Protein AF-A0AAW0CVF5-F1 (afdb_monomer_lite)

Organism: NCBI:txid297713

Radius of gyration: 21.81 Å; chains: 1; bounding box: 72×55×56 Å

Foldseek 3Di:
DDDDDDDDDDPDDDDPVVVVCVPPDPDPPQDPVRVVLVVCLLVDQAQSLVLVLQWWADPFLQVSLQVCQVSNVHDDDPVVDDSPCNLLSNLVSQQRSLVDPPRFPRQLQFLLVFFADQFWQSHHHRWDHDPVTFTWGQGPVGIDTSCCSRPVPVDRDDQAQAFRAHADSSNWTKGKFKKFWADAPPDDDPPPPPPDDPDPPWIKMKTFRHKDFAQQADPPPRDGHDDDPPDRRPTFIKTKIWIWIDDDVLETGTQGIDIRDGVVLAPQTPIDIDMGTYIGGGDDTHWDWDRHSHGIYGDPDDPDDDPPPPDDDD

Secondary structure (DSSP, 8-state):
---------------SGGGGGTTS-------HHHHHHHHHHTT-TTHHHHHHHHT---SSHHHHHHTTTGGGT----GGG--TT-HHHHHHHHHHHHHTSTT---GGGGSSTTSPBPSS-TTSB-PPBP-TTS--EEEETTEEEEHHHHHHSSS-----TTPPPEEE-TTSEEEEEEEEEEPB----S---------TT----EEEEEEEEEEETTB-TTT--B----TT-----EEEEEEEEEEEEETTEEEEEEEEEEEEGGGGTTS--EEEEEEEESS--SSPPPEEEETTEEEE----SS--SS------

Sequence (314 aa):
METTWTYMITERYGTPEIINELEKHPIRILRSTEAKMLSKAGQLRGYRTLVAAYTRTSSRPVDMVLSIMDLLGVSLDVSAFDSGDRVKATVALIQALMKRPNANATWLYIAPETDASKELSTLPQMPETSESGRAYIYTRKGREPAFMAIMGTNNQWDSRGAPRGEMTDSGYFVFWGKAALVSENVIGKDTKASTTGVYDDRETWALVIGRFKNLNRNPETWKVQGWSKSEKPEGVFELTLMFVQRHKYELFHRVGMEREIDERKTRDWNWTYRRFMVGGPGRGGRQRFCISASGPIYSVDNFEEADDMATVIS

pLDDT: mean 74.42, std 21.97, range [20.66, 97.69]

Structure (mmCIF, N/CA/C/O backbone):
data_AF-A0AAW0CVF5-F1
#
_entry.id   AF-A0AAW0CVF5-F1
#
loop_
_atom_site.group_PDB
_atom_site.id
_atom_site.type_symbol
_atom_site.label_atom_id
_atom_site.label_alt_id
_atom_site.label_comp_id
_atom_site.label_asym_id
_atom_site.label_entity_id
_atom_site.label_seq_id
_atom_site.pdbx_PDB_ins_code
_atom_site.Cartn_x
_atom_site.Cartn_y
_atom_site.Cartn_z
_atom_site.occupancy
_atom_site.B_iso_or_equiv
_atom_site.auth_seq_id
_atom_site.auth_comp_id
_atom_site.auth_asym_id
_atom_site.auth_atom_id
_atom_site.pdbx_PDB_model_num
ATOM 1 N N . MET A 1 1 ? -39.355 15.404 12.802 1.00 31.97 1 MET A N 1
ATOM 2 C CA . MET A 1 1 ? -38.953 16.633 12.091 1.00 31.97 1 MET A CA 1
ATOM 3 C C . MET A 1 1 ? -38.093 16.196 10.926 1.00 31.97 1 MET A C 1
ATOM 5 O O . MET A 1 1 ? -36.994 15.710 11.151 1.00 31.97 1 MET A O 1
ATOM 9 N N . GLU A 1 2 ? -38.656 16.229 9.721 1.00 26.36 2 GLU A N 1
ATOM 10 C CA . GLU A 1 2 ? -37.933 15.946 8.480 1.00 26.36 2 GLU A CA 1
ATOM 11 C C . GLU A 1 2 ? -36.954 17.088 8.214 1.00 26.36 2 GLU A C 1
ATOM 13 O O . GLU A 1 2 ? -37.361 18.234 8.029 1.00 26.36 2 GLU A O 1
ATOM 18 N N . THR A 1 3 ? -35.658 16.786 8.234 1.00 26.56 3 THR A N 1
ATOM 19 C CA . THR A 1 3 ? -34.621 17.755 7.878 1.00 26.56 3 THR A CA 1
ATOM 20 C C . THR A 1 3 ? -34.270 17.552 6.412 1.00 26.56 3 THR A C 1
ATOM 22 O O . THR A 1 3 ? -33.470 16.686 6.057 1.00 26.56 3 THR A O 1
ATOM 25 N N . THR A 1 4 ? -34.909 18.333 5.548 1.00 20.66 4 THR A N 1
ATOM 26 C CA . THR A 1 4 ? -34.583 18.415 4.124 1.00 20.66 4 THR A CA 1
ATOM 27 C C . THR A 1 4 ? -33.216 19.081 3.968 1.00 20.66 4 THR A C 1
ATOM 29 O O . THR A 1 4 ? -33.034 20.243 4.330 1.00 20.66 4 THR A O 1
ATOM 32 N N . TRP A 1 5 ? -32.233 18.344 3.449 1.00 27.42 5 TRP A N 1
ATOM 33 C CA . TRP A 1 5 ? -30.896 18.866 3.168 1.00 27.42 5 TRP A CA 1
ATOM 34 C C . TRP A 1 5 ? -30.900 19.625 1.838 1.00 27.42 5 TRP A C 1
ATOM 36 O O . TRP A 1 5 ? -30.883 19.023 0.766 1.00 27.42 5 TRP A O 1
ATOM 46 N N . THR A 1 6 ? -30.918 20.955 1.896 1.00 22.52 6 THR A N 1
ATOM 47 C CA . THR A 1 6 ? -30.767 21.807 0.709 1.00 22.52 6 THR A CA 1
ATOM 48 C C . THR A 1 6 ? -29.280 22.010 0.412 1.00 22.52 6 THR A C 1
ATOM 50 O O . THR A 1 6 ? -28.578 22.699 1.151 1.00 22.52 6 THR A O 1
ATOM 53 N N . TYR A 1 7 ? -28.783 21.423 -0.678 1.00 29.83 7 TYR A N 1
ATOM 54 C CA . TYR A 1 7 ? -27.432 21.676 -1.184 1.00 29.83 7 TYR A CA 1
ATOM 55 C C . TYR A 1 7 ? -27.429 22.961 -2.022 1.00 29.83 7 TYR A C 1
ATOM 57 O O . TYR A 1 7 ? -28.034 22.997 -3.091 1.00 29.83 7 TYR A O 1
ATOM 65 N N . MET A 1 8 ? -26.735 24.012 -1.577 1.00 25.33 8 MET A N 1
ATOM 66 C CA . MET A 1 8 ? -26.445 25.165 -2.436 1.00 25.33 8 MET A CA 1
ATOM 67 C C . MET A 1 8 ? -25.115 24.952 -3.161 1.00 25.33 8 MET A C 1
ATOM 69 O O . MET A 1 8 ? -24.046 25.026 -2.560 1.00 25.33 8 MET A O 1
ATOM 73 N N . ILE A 1 9 ? -25.189 24.696 -4.467 1.00 31.30 9 ILE A N 1
ATOM 74 C CA . ILE A 1 9 ? -24.039 24.751 -5.373 1.00 31.30 9 ILE A CA 1
ATOM 75 C C . ILE A 1 9 ? -23.896 26.212 -5.801 1.00 31.30 9 ILE A C 1
ATOM 77 O O . ILE A 1 9 ? -24.693 26.713 -6.591 1.00 31.30 9 ILE A O 1
ATOM 81 N N . THR A 1 10 ? -22.904 26.925 -5.272 1.00 32.38 10 THR A N 1
ATOM 82 C CA . THR A 1 10 ? -22.595 28.277 -5.745 1.00 32.38 10 THR A CA 1
ATOM 83 C C . THR A 1 10 ? -21.728 28.184 -7.000 1.00 32.38 10 THR A C 1
ATOM 85 O O . THR A 1 10 ? -20.531 27.916 -6.959 1.00 32.38 10 THR A O 1
ATOM 88 N N . GLU A 1 11 ? -22.356 28.388 -8.157 1.00 32.06 11 GLU A N 1
ATOM 89 C CA . GLU A 1 11 ? -21.711 28.353 -9.477 1.00 32.06 11 GLU A CA 1
ATOM 90 C C . GLU A 1 11 ? -21.000 29.659 -9.874 1.00 32.06 11 GLU A C 1
ATOM 92 O O . GLU A 1 11 ? -20.587 29.817 -11.021 1.00 32.06 11 GLU A O 1
ATOM 97 N N . ARG A 1 12 ? -20.818 30.620 -8.962 1.00 28.30 12 ARG A N 1
ATOM 98 C CA . ARG A 1 12 ? -20.233 31.921 -9.314 1.00 28.30 12 ARG A CA 1
ATOM 99 C C . ARG A 1 12 ? -18.919 32.181 -8.596 1.00 28.30 12 ARG A C 1
ATOM 101 O O . ARG A 1 12 ? -18.848 32.250 -7.375 1.00 28.30 12 ARG A O 1
ATOM 108 N N . TYR A 1 13 ? -17.881 32.320 -9.415 1.00 34.97 13 TYR A N 1
ATOM 109 C CA . TYR A 1 13 ? -16.592 32.889 -9.061 1.00 34.97 13 TYR A CA 1
ATOM 110 C C . TYR A 1 13 ? -16.765 34.254 -8.378 1.00 34.97 13 TYR A C 1
ATOM 112 O O . TYR A 1 13 ? -17.461 35.117 -8.906 1.00 34.97 13 TYR A O 1
ATOM 120 N N . GLY A 1 14 ? -16.047 34.447 -7.269 1.00 37.62 14 GLY A N 1
ATOM 121 C CA . GLY A 1 14 ? -15.662 35.762 -6.756 1.00 37.62 14 GLY A CA 1
ATOM 122 C C . GLY A 1 14 ? -16.550 36.349 -5.662 1.00 37.62 14 GLY A C 1
ATOM 123 O O . GLY A 1 14 ? -17.440 37.127 -5.964 1.00 37.62 14 GLY A O 1
ATOM 124 N N . THR A 1 15 ? -16.200 36.091 -4.401 1.00 34.62 15 THR A N 1
ATOM 125 C CA . THR A 1 15 ? -16.232 37.106 -3.330 1.00 34.62 15 THR A CA 1
ATOM 126 C C . THR A 1 15 ? -15.179 36.748 -2.264 1.00 34.62 15 THR A C 1
ATOM 128 O O . THR A 1 15 ? -15.202 35.632 -1.741 1.00 34.62 15 THR A O 1
ATOM 131 N N . PRO A 1 16 ? -14.218 37.639 -1.939 1.00 36.06 16 PRO A N 1
ATOM 132 C CA . PRO A 1 16 ? -13.190 37.389 -0.918 1.00 36.06 16 PRO A CA 1
ATOM 133 C C . PRO A 1 16 ? -13.716 37.453 0.525 1.00 36.06 16 PRO A C 1
ATOM 135 O O . PRO A 1 16 ? -13.024 37.030 1.446 1.00 36.06 16 PRO A O 1
ATOM 138 N N . GLU A 1 17 ? -14.927 37.970 0.744 1.00 39.22 17 GLU A N 1
ATOM 139 C CA . GLU A 1 17 ? -15.421 38.313 2.085 1.00 39.22 17 GLU A CA 1
ATOM 140 C C . GLU A 1 17 ? -15.847 37.098 2.926 1.00 39.22 17 GLU A C 1
ATOM 142 O O . GLU A 1 17 ? -15.667 37.108 4.140 1.00 39.22 17 GLU A O 1
ATOM 147 N N . ILE A 1 18 ? -16.291 35.995 2.310 1.00 41.75 18 ILE A N 1
ATOM 148 C CA . ILE A 1 18 ? -16.715 34.780 3.043 1.00 41.75 18 ILE A CA 1
ATOM 149 C C . ILE A 1 18 ? -15.513 34.014 3.631 1.00 41.75 18 ILE A C 1
ATOM 151 O O . ILE A 1 18 ? -15.653 33.248 4.585 1.00 41.75 18 ILE A O 1
ATOM 155 N N . ILE A 1 19 ? -14.303 34.237 3.106 1.00 40.94 19 ILE A N 1
ATOM 156 C CA . ILE A 1 19 ? -13.082 33.552 3.561 1.00 40.94 19 ILE A CA 1
ATOM 157 C C . ILE A 1 19 ? -12.736 33.936 5.011 1.00 40.94 19 ILE A C 1
ATOM 159 O O . ILE A 1 19 ? -12.206 33.103 5.745 1.00 40.94 19 ILE A O 1
ATOM 163 N N . ASN A 1 20 ? -13.090 35.147 5.447 1.00 42.06 20 ASN A N 1
ATOM 164 C CA . ASN A 1 20 ? -12.778 35.644 6.790 1.00 42.06 20 ASN A CA 1
ATOM 165 C C . ASN A 1 20 ? -13.857 35.330 7.844 1.00 42.06 20 ASN A C 1
ATOM 167 O O . ASN A 1 20 ? -13.646 35.613 9.019 1.00 42.06 20 ASN A O 1
ATOM 171 N N . GLU A 1 21 ? -14.985 34.717 7.464 1.00 42.00 21 GLU A N 1
ATOM 172 C CA . GLU A 1 21 ? -16.089 34.389 8.388 1.00 42.00 21 GLU A CA 1
ATOM 173 C C . GLU A 1 21 ? -16.270 32.879 8.636 1.00 42.00 21 GLU A C 1
ATOM 175 O O . GLU A 1 21 ? -17.236 32.455 9.272 1.00 42.00 21 GLU A O 1
ATOM 180 N N . LEU A 1 22 ? -15.308 32.057 8.196 1.00 42.81 22 LEU A N 1
ATOM 181 C CA . LEU A 1 22 ? -15.298 30.591 8.343 1.00 42.81 22 LEU A CA 1
ATOM 182 C C . LEU A 1 22 ? -15.462 30.089 9.792 1.00 42.81 22 LEU A C 1
ATOM 184 O O . LEU A 1 22 ? -15.866 28.946 9.989 1.00 42.81 22 LEU A O 1
ATOM 188 N N . GLU A 1 23 ? -15.173 30.917 10.797 1.00 43.78 23 GLU A N 1
ATOM 189 C CA . GLU A 1 23 ? -15.324 30.565 12.215 1.00 43.78 23 GLU A CA 1
ATOM 190 C C . GLU A 1 23 ? -16.763 30.724 12.745 1.00 43.78 23 GLU A C 1
ATOM 192 O O . GLU A 1 23 ? -17.090 30.164 13.789 1.00 43.78 23 GLU A O 1
ATOM 197 N N . LYS A 1 24 ? -17.646 31.455 12.046 1.00 42.62 24 LYS A N 1
ATOM 198 C CA . LYS A 1 24 ? -18.973 31.842 12.571 1.00 42.62 24 LYS A CA 1
ATOM 199 C C . LYS A 1 24 ? -20.139 30.941 12.160 1.00 42.62 24 LYS A C 1
ATOM 201 O O . LYS A 1 24 ? -21.228 31.086 12.718 1.00 42.62 24 LYS A O 1
ATOM 206 N N . HIS A 1 25 ? -19.953 30.005 11.228 1.00 38.38 25 HIS A N 1
ATOM 207 C CA . HIS A 1 25 ? -21.051 29.171 10.730 1.00 38.38 25 HIS A CA 1
ATOM 208 C C . HIS A 1 25 ? -20.686 27.677 10.674 1.00 38.38 25 HIS A C 1
ATOM 210 O O . HIS A 1 25 ? -19.743 27.312 9.976 1.00 38.38 25 HIS A O 1
ATOM 216 N N . PRO A 1 26 ? -21.467 26.772 11.307 1.00 36.00 26 PRO A N 1
ATOM 217 C CA . PRO A 1 26 ? -21.249 25.321 11.262 1.00 36.00 26 PRO A CA 1
ATOM 218 C C . PRO A 1 26 ? -21.747 24.699 9.942 1.00 36.00 26 PRO A C 1
ATOM 220 O O . PRO A 1 26 ? -22.211 23.561 9.906 1.00 36.00 26 PRO A O 1
ATOM 223 N N . ILE A 1 27 ? -21.688 25.451 8.841 1.00 40.19 27 ILE A N 1
ATOM 224 C CA . ILE A 1 27 ? -22.071 24.984 7.511 1.00 40.19 27 ILE A CA 1
ATOM 225 C C . ILE A 1 27 ? -20.782 24.616 6.783 1.00 40.19 27 ILE A C 1
ATOM 227 O O . ILE A 1 27 ? -19.953 25.471 6.477 1.00 40.19 27 ILE A O 1
ATOM 231 N N . ARG A 1 28 ? -20.605 23.325 6.491 1.00 46.88 28 ARG A N 1
ATOM 232 C CA . ARG A 1 28 ? -19.475 22.831 5.698 1.00 46.88 28 ARG A CA 1
ATOM 233 C C . ARG A 1 28 ? -19.703 23.225 4.235 1.00 46.88 28 ARG A C 1
ATOM 235 O O . ARG A 1 28 ? -20.300 22.471 3.473 1.00 46.88 28 ARG A O 1
ATOM 242 N N . ILE A 1 29 ? -19.275 24.427 3.851 1.00 44.72 29 ILE A N 1
ATOM 243 C CA . ILE A 1 29 ? -19.292 24.862 2.451 1.00 44.72 29 ILE A CA 1
ATOM 244 C C . ILE A 1 29 ? -18.220 24.055 1.718 1.00 44.72 29 ILE A C 1
ATOM 246 O O . ILE A 1 29 ? -17.026 24.323 1.852 1.00 44.72 29 ILE A O 1
ATOM 250 N N . LEU A 1 30 ? -18.654 23.037 0.972 1.00 42.88 30 LEU A N 1
ATOM 251 C CA . LEU A 1 30 ? -17.772 22.290 0.086 1.00 42.88 30 LEU A CA 1
ATOM 252 C C . LEU A 1 30 ? -17.330 23.220 -1.046 1.00 42.88 30 LEU A C 1
ATOM 254 O O . LEU A 1 30 ? -18.159 23.749 -1.788 1.00 42.88 30 LEU A O 1
ATOM 258 N N . ARG A 1 31 ? -16.022 23.411 -1.207 1.00 48.97 31 ARG A N 1
ATOM 259 C CA . ARG A 1 31 ? -15.453 24.134 -2.352 1.00 48.97 31 ARG A CA 1
ATOM 260 C C . ARG A 1 31 ? -15.883 23.446 -3.649 1.00 48.97 31 ARG A C 1
ATOM 262 O O . ARG A 1 31 ? -16.109 22.238 -3.673 1.00 48.97 31 ARG A O 1
ATOM 269 N N . SER A 1 32 ? -15.916 24.167 -4.767 1.00 45.03 32 SER A N 1
ATOM 270 C CA . SER A 1 32 ? -16.265 23.587 -6.078 1.00 45.03 32 SER A CA 1
ATOM 271 C C . SER A 1 32 ? -15.395 22.372 -6.452 1.00 45.03 32 SER A C 1
ATOM 273 O O . SER A 1 32 ? -15.864 21.437 -7.100 1.00 45.03 32 SER A O 1
ATOM 275 N N . THR A 1 33 ? -14.147 22.332 -5.982 1.00 44.09 33 THR A N 1
ATOM 276 C CA . THR A 1 33 ? -13.234 21.184 -6.082 1.00 44.09 33 THR A CA 1
ATOM 277 C C . THR A 1 33 ? -13.677 19.989 -5.232 1.00 44.09 33 THR A C 1
ATOM 279 O O . THR A 1 33 ? -13.613 18.855 -5.699 1.00 44.09 33 THR A O 1
ATOM 282 N N . GLU A 1 34 ? -14.167 20.229 -4.015 1.00 46.44 34 GLU A N 1
ATOM 283 C CA . GLU A 1 34 ? -14.669 19.211 -3.080 1.00 46.44 34 GLU A CA 1
ATOM 284 C C . GLU A 1 34 ? -16.037 18.668 -3.532 1.00 46.44 34 GLU A C 1
ATOM 286 O O . GLU A 1 34 ? -16.282 17.465 -3.478 1.00 46.44 34 GLU A O 1
ATOM 291 N N . ALA A 1 35 ? -16.898 19.523 -4.092 1.00 46.94 35 ALA A N 1
ATOM 292 C CA . ALA A 1 35 ? -18.161 19.126 -4.715 1.00 46.94 35 ALA A CA 1
ATOM 293 C C . ALA A 1 35 ? -17.940 18.302 -5.999 1.00 46.94 35 ALA A C 1
ATOM 295 O O . ALA A 1 35 ? -18.568 17.258 -6.184 1.00 46.94 35 ALA A O 1
ATOM 296 N N . LYS A 1 36 ? -16.985 18.700 -6.856 1.00 46.56 36 LYS A N 1
ATOM 297 C CA . LYS A 1 36 ? -16.537 17.883 -8.002 1.00 46.56 36 LYS A CA 1
ATOM 298 C C . LYS A 1 36 ? -15.897 16.565 -7.557 1.00 46.56 36 LYS A C 1
ATOM 300 O O . LYS A 1 36 ? -15.983 15.577 -8.285 1.00 46.56 36 LYS A O 1
ATOM 305 N N . MET A 1 37 ? -15.256 16.523 -6.387 1.00 48.53 37 MET A N 1
ATOM 306 C CA . MET A 1 37 ? -14.782 15.272 -5.793 1.00 48.53 37 MET A CA 1
ATOM 307 C C . MET A 1 37 ? -15.934 14.387 -5.343 1.00 48.53 37 MET A C 1
ATOM 309 O O . MET A 1 37 ? -15.871 13.202 -5.628 1.00 48.53 37 MET A O 1
ATOM 313 N N . LEU A 1 38 ? -16.974 14.922 -4.696 1.00 47.91 38 LEU A N 1
ATOM 314 C CA . LEU A 1 38 ? -18.134 14.133 -4.266 1.00 47.91 38 LEU A CA 1
ATOM 315 C C . LEU A 1 38 ? -18.945 13.597 -5.455 1.00 47.91 38 LEU A C 1
ATOM 317 O O . LEU A 1 38 ? -19.350 12.436 -5.445 1.00 47.91 38 LEU A O 1
ATOM 321 N N . SER A 1 39 ? -19.122 14.397 -6.513 1.00 43.00 39 SER A N 1
ATOM 322 C CA . SER A 1 39 ? -19.808 13.940 -7.731 1.00 43.00 39 SER A CA 1
ATOM 323 C C . SER A 1 39 ? -19.007 12.864 -8.467 1.00 43.00 39 SER A C 1
ATOM 325 O O . SER A 1 39 ? -19.575 11.892 -8.964 1.00 43.00 39 SER A O 1
ATOM 327 N N . LYS A 1 40 ? -17.671 12.967 -8.454 1.00 43.41 40 LYS A N 1
ATOM 328 C CA . LYS A 1 40 ? -16.799 11.874 -8.888 1.00 43.41 40 LYS A CA 1
ATOM 329 C C . LYS A 1 40 ? -16.789 10.724 -7.876 1.00 43.41 40 LYS A C 1
ATOM 331 O O . LYS A 1 40 ? -16.693 9.591 -8.309 1.00 43.41 40 LYS A O 1
ATOM 336 N N . ALA A 1 41 ? -16.944 10.940 -6.569 1.00 44.19 41 ALA A N 1
ATOM 337 C CA . ALA A 1 41 ? -16.869 9.904 -5.530 1.00 44.19 41 ALA A CA 1
ATOM 338 C C . ALA A 1 41 ? -17.875 8.764 -5.757 1.00 44.19 41 ALA A C 1
ATOM 340 O O . ALA A 1 41 ? -17.517 7.601 -5.587 1.00 44.19 41 ALA A O 1
ATOM 341 N N . GLY A 1 42 ? -19.078 9.079 -6.256 1.00 42.38 42 GLY A N 1
ATOM 342 C CA . GLY A 1 42 ? -20.057 8.073 -6.697 1.00 42.38 42 GLY A CA 1
ATOM 343 C C . GLY A 1 42 ? -19.580 7.197 -7.870 1.00 42.38 42 GLY A C 1
ATOM 344 O O . GLY A 1 42 ? -19.999 6.050 -8.001 1.00 42.38 42 GLY A O 1
ATOM 345 N N . GLN A 1 43 ? -18.652 7.704 -8.687 1.00 42.03 43 GLN A N 1
ATOM 346 C CA . GLN A 1 43 ? -17.959 6.990 -9.770 1.00 42.03 43 GLN A CA 1
ATOM 347 C C . GLN A 1 43 ? -16.597 6.401 -9.335 1.00 42.03 43 GLN A C 1
ATOM 349 O O . GLN A 1 43 ? -16.042 5.556 -10.033 1.00 42.03 43 GLN A O 1
ATOM 354 N N . LEU A 1 44 ? -16.043 6.817 -8.190 1.00 50.19 44 LEU A N 1
ATOM 355 C CA . LEU A 1 44 ? -14.666 6.552 -7.749 1.00 50.19 44 LEU A CA 1
ATOM 356 C C . LEU A 1 44 ? -14.551 5.436 -6.701 1.00 50.19 44 LEU A C 1
ATOM 358 O O . LEU A 1 44 ? -13.783 5.551 -5.744 1.00 50.19 44 LEU A O 1
ATOM 362 N N . ARG A 1 45 ? -15.267 4.325 -6.890 1.00 55.66 45 ARG A N 1
ATOM 363 C CA . ARG A 1 45 ? -15.072 3.126 -6.055 1.00 55.66 45 ARG A CA 1
ATOM 364 C C . ARG A 1 45 ? -13.571 2.773 -5.981 1.00 55.66 45 ARG A C 1
ATOM 366 O O . ARG A 1 45 ? -12.911 2.700 -7.015 1.00 55.66 45 ARG A O 1
ATOM 373 N N . GLY A 1 46 ? -13.035 2.544 -4.777 1.00 67.75 46 GLY A N 1
ATOM 374 C CA . GLY A 1 46 ? -11.637 2.128 -4.566 1.00 67.75 46 GLY A CA 1
ATOM 375 C C . GLY A 1 46 ? -10.735 3.202 -3.940 1.00 67.75 46 GLY A C 1
ATOM 376 O O . GLY A 1 46 ? -11.121 3.856 -2.972 1.00 67.75 46 GLY A O 1
ATOM 377 N N . TYR A 1 47 ? -9.511 3.364 -4.463 1.00 73.25 47 TYR A N 1
ATOM 378 C CA . TYR A 1 47 ? -8.429 4.150 -3.835 1.00 73.25 47 TYR A CA 1
ATOM 379 C C . TYR A 1 47 ? -8.799 5.616 -3.532 1.00 73.25 47 TYR A C 1
ATOM 381 O O . TYR A 1 47 ? -8.452 6.124 -2.468 1.00 73.25 47 TYR A O 1
ATOM 389 N N . ARG A 1 48 ? -9.539 6.298 -4.420 1.00 74.00 48 ARG A N 1
ATOM 390 C CA . ARG A 1 48 ? -9.873 7.723 -4.230 1.00 74.00 48 ARG A CA 1
ATOM 391 C C . ARG A 1 48 ? -10.887 7.956 -3.109 1.00 74.00 48 ARG A C 1
ATOM 393 O O . ARG A 1 48 ? -10.780 8.965 -2.420 1.00 74.00 48 ARG A O 1
ATOM 400 N N . THR A 1 49 ? -11.820 7.029 -2.882 1.00 75.19 49 THR A N 1
ATOM 401 C CA . THR A 1 49 ? -12.730 7.087 -1.723 1.00 75.19 49 THR A CA 1
ATOM 402 C C . THR A 1 49 ? -11.955 6.981 -0.415 1.00 75.19 49 THR A C 1
ATOM 404 O O . THR A 1 49 ? -12.244 7.714 0.529 1.00 75.19 49 THR A O 1
ATOM 407 N N . LEU A 1 50 ? -10.935 6.118 -0.372 1.00 77.44 50 LEU A N 1
ATOM 408 C CA . LEU A 1 50 ? -10.071 5.980 0.798 1.00 77.44 50 LEU A CA 1
ATOM 409 C C . LEU A 1 50 ? -9.212 7.232 1.013 1.00 77.44 50 LEU A C 1
ATOM 411 O O . LEU A 1 50 ? -9.165 7.735 2.129 1.00 77.44 50 LEU A O 1
ATOM 415 N N . VAL A 1 51 ? -8.621 7.803 -0.044 1.00 76.31 51 VAL A N 1
ATOM 416 C CA . VAL A 1 51 ? -7.921 9.102 0.040 1.00 76.31 51 VAL A CA 1
ATOM 417 C C . VAL A 1 51 ? -8.843 10.177 0.614 1.00 76.31 51 VAL A C 1
ATOM 419 O O . VAL A 1 51 ? -8.484 10.838 1.582 1.00 76.31 51 VAL A O 1
ATOM 422 N N . ALA A 1 52 ? -10.063 10.303 0.087 1.00 73.50 52 ALA A N 1
ATOM 423 C CA . ALA A 1 52 ? -11.031 11.276 0.585 1.00 73.50 52 ALA A CA 1
ATOM 424 C C . ALA A 1 52 ? -11.427 11.029 2.051 1.00 73.50 52 ALA A C 1
ATOM 426 O O . ALA A 1 52 ? -11.810 11.962 2.752 1.00 73.50 52 ALA A O 1
ATOM 427 N N . ALA A 1 53 ? -11.390 9.784 2.533 1.00 76.81 53 ALA A N 1
ATOM 428 C CA . ALA A 1 53 ? -11.595 9.470 3.946 1.00 76.81 53 ALA A CA 1
ATOM 429 C C . ALA A 1 53 ? -10.445 9.993 4.812 1.00 76.81 53 ALA A C 1
ATOM 431 O O . ALA A 1 53 ? -10.688 10.676 5.801 1.00 76.81 53 ALA A O 1
ATOM 432 N N . TYR A 1 54 ? -9.205 9.747 4.385 1.00 76.50 54 TYR A N 1
ATOM 433 C CA . TYR A 1 54 ? -7.999 10.189 5.085 1.00 76.50 54 TYR A CA 1
ATOM 434 C C . TYR A 1 54 ? -7.853 11.715 5.166 1.00 76.50 54 TYR A C 1
ATOM 436 O O . TYR A 1 54 ? -7.198 12.229 6.068 1.00 76.50 54 TYR A O 1
ATOM 444 N N . THR A 1 55 ? -8.450 12.463 4.239 1.00 75.38 55 THR A N 1
ATOM 445 C CA . THR A 1 55 ? -8.385 13.931 4.240 1.00 75.38 55 THR A CA 1
ATOM 446 C C . THR A 1 55 ? -9.523 14.595 5.018 1.00 75.38 55 THR A C 1
ATOM 448 O O . THR A 1 55 ? -9.596 15.824 5.052 1.00 75.38 55 THR A O 1
ATOM 451 N N . ARG A 1 56 ? -10.441 13.823 5.617 1.00 73.94 56 ARG A N 1
ATOM 452 C CA . ARG A 1 56 ? -11.605 14.343 6.348 1.00 73.94 56 ARG A CA 1
ATOM 453 C C . ARG A 1 56 ? -11.396 14.316 7.857 1.00 73.94 56 ARG A C 1
ATOM 455 O O . ARG A 1 56 ? -10.690 13.476 8.398 1.00 73.94 56 ARG A O 1
ATOM 462 N N . THR A 1 57 ? -12.079 15.230 8.539 1.00 71.44 57 THR A N 1
ATOM 463 C CA . THR A 1 57 ? -12.232 15.198 9.995 1.00 71.44 57 THR A CA 1
ATOM 464 C C . THR A 1 57 ? -13.498 14.496 10.430 1.00 71.44 57 THR A C 1
ATOM 466 O O . THR A 1 57 ? -14.508 14.498 9.720 1.00 71.44 57 THR A O 1
ATOM 469 N N . SER A 1 58 ? -13.427 13.978 11.648 1.00 75.94 58 SER A N 1
ATOM 470 C CA . SER A 1 58 ? -14.543 13.468 12.425 1.00 75.94 58 SER A CA 1
ATOM 471 C C . SER A 1 58 ? -14.349 13.876 13.889 1.00 75.94 58 SER A C 1
ATOM 473 O O . SER A 1 58 ? -13.217 14.118 14.295 1.00 75.94 58 SER A O 1
ATOM 475 N N . SER A 1 59 ? -15.417 13.960 14.680 1.00 77.69 59 SER A N 1
ATOM 476 C CA . SER A 1 59 ? -15.300 14.099 16.140 1.00 77.69 59 SER A CA 1
ATOM 477 C C . SER A 1 59 ? -14.803 12.800 16.777 1.00 77.69 59 SER A C 1
ATOM 479 O O . SER A 1 59 ? -13.969 12.822 17.677 1.00 77.69 59 SER A O 1
ATOM 481 N N . ARG A 1 60 ? -15.261 11.651 16.262 1.00 81.50 60 ARG A N 1
ATOM 482 C CA . ARG A 1 60 ? -14.818 10.321 16.694 1.00 81.50 60 ARG A CA 1
ATOM 483 C C . ARG A 1 60 ? -13.936 9.683 15.619 1.00 81.50 60 ARG A C 1
ATOM 485 O O . ARG A 1 60 ? -14.375 9.588 14.468 1.00 81.50 60 ARG A O 1
ATOM 492 N N . PRO A 1 61 ? -12.725 9.204 15.956 1.00 83.94 61 PRO A N 1
ATOM 493 C CA . PRO A 1 61 ? -11.842 8.520 15.012 1.00 83.94 61 PRO A CA 1
ATOM 494 C C . PRO A 1 61 ? -12.510 7.376 14.240 1.00 83.94 61 PRO A C 1
ATOM 496 O O . PRO A 1 61 ? -12.237 7.203 13.052 1.00 83.94 61 PRO A O 1
ATOM 499 N N . VAL A 1 62 ? -13.391 6.615 14.896 1.00 88.31 62 VAL A N 1
ATOM 500 C CA . VAL A 1 62 ? -14.102 5.485 14.281 1.00 88.31 62 VAL A CA 1
ATOM 501 C C . VAL A 1 62 ? -15.052 5.923 13.157 1.00 88.31 62 VAL A C 1
ATOM 503 O O . VAL A 1 62 ? -15.087 5.298 12.097 1.00 88.31 62 VAL A O 1
ATOM 506 N N . ASP A 1 63 ? -15.736 7.059 13.313 1.00 86.62 63 ASP A N 1
ATOM 507 C CA . ASP A 1 63 ? -16.731 7.551 12.349 1.00 86.62 63 ASP A CA 1
ATOM 508 C C . ASP A 1 63 ? -16.092 7.951 11.005 1.00 86.62 63 ASP A C 1
ATOM 510 O O . ASP A 1 63 ? -16.741 7.914 9.957 1.00 86.62 63 ASP A O 1
ATOM 514 N N . MET A 1 64 ? -14.789 8.257 10.990 1.00 82.69 64 MET A N 1
ATOM 515 C CA . MET A 1 64 ? -14.033 8.463 9.748 1.00 82.69 64 MET A CA 1
ATOM 516 C C . MET A 1 64 ? -14.043 7.207 8.861 1.00 82.69 64 MET A C 1
ATOM 518 O O . MET A 1 64 ? -14.105 7.312 7.637 1.00 82.69 64 MET A O 1
ATOM 522 N N . VAL A 1 65 ? -14.005 6.024 9.478 1.00 87.56 65 VAL A N 1
ATOM 523 C CA . VAL A 1 65 ? -14.034 4.728 8.790 1.00 87.56 65 VAL A CA 1
ATOM 524 C C . VAL A 1 65 ? -15.473 4.314 8.490 1.00 87.56 65 VAL A C 1
ATOM 526 O O . VAL A 1 65 ? -15.784 3.882 7.381 1.00 87.56 65 VAL A O 1
ATOM 529 N N . LEU A 1 66 ? -16.373 4.484 9.458 1.00 88.12 66 LEU A N 1
ATOM 530 C CA . LEU A 1 66 ? -17.769 4.075 9.315 1.00 88.12 66 LEU A CA 1
ATOM 531 C C . LEU A 1 66 ? -18.516 4.903 8.252 1.00 88.12 66 LEU A C 1
ATOM 533 O O . LEU A 1 66 ? -19.325 4.371 7.497 1.00 88.12 66 LEU A O 1
ATOM 537 N N . SER A 1 67 ? -18.183 6.186 8.100 1.00 84.25 67 SER A N 1
ATOM 538 C CA . SER A 1 67 ? -18.827 7.079 7.122 1.00 84.25 67 SER A CA 1
ATOM 539 C C . SER A 1 67 ? -18.509 6.778 5.650 1.00 84.25 67 SER A C 1
ATOM 541 O O . SER A 1 67 ? -19.063 7.432 4.763 1.00 84.25 67 SER A O 1
ATOM 543 N N . ILE A 1 68 ? -17.612 5.828 5.353 1.00 84.12 68 ILE A N 1
ATOM 544 C CA . ILE A 1 68 ? -17.236 5.476 3.971 1.00 84.12 68 ILE A CA 1
ATOM 545 C C . ILE A 1 68 ? -17.645 4.072 3.546 1.00 84.12 68 ILE A C 1
ATOM 547 O O . ILE A 1 68 ? -17.431 3.715 2.386 1.00 84.12 68 ILE A O 1
ATOM 551 N N . MET A 1 69 ? -18.216 3.278 4.450 1.00 85.25 69 MET A N 1
ATOM 552 C CA . MET A 1 69 ? -18.545 1.878 4.180 1.00 85.25 69 MET A CA 1
ATOM 553 C C . MET A 1 69 ? -19.522 1.764 3.004 1.00 85.25 69 MET A C 1
ATOM 555 O O . MET A 1 69 ? -19.227 1.063 2.035 1.00 85.25 69 MET A O 1
ATOM 559 N N . ASP A 1 70 ? -20.593 2.563 3.009 1.00 79.38 70 ASP A N 1
ATOM 560 C CA . ASP A 1 70 ? -21.596 2.578 1.938 1.00 79.38 70 ASP A CA 1
ATOM 561 C C . ASP A 1 70 ? -21.008 3.024 0.592 1.00 79.38 70 ASP A C 1
ATOM 563 O O . ASP A 1 70 ? -21.302 2.440 -0.452 1.00 79.38 70 ASP A O 1
ATOM 567 N N . LEU A 1 71 ? -20.095 4.003 0.605 1.00 80.12 71 LEU A N 1
ATOM 568 C CA . LEU A 1 71 ? -19.378 4.451 -0.599 1.00 80.12 71 LEU A CA 1
ATOM 569 C C . LEU A 1 71 ? -18.477 3.349 -1.175 1.00 80.12 71 LEU A C 1
ATOM 571 O O . LEU A 1 71 ? -18.228 3.298 -2.383 1.00 80.12 71 LEU A O 1
ATOM 575 N N . LEU A 1 72 ? -17.984 2.459 -0.315 1.00 79.94 72 LEU A N 1
ATOM 576 C CA . LEU A 1 72 ? -17.219 1.274 -0.690 1.00 79.94 72 LEU A CA 1
ATOM 577 C C . LEU A 1 72 ? -18.111 0.048 -0.943 1.00 79.94 72 LEU A C 1
ATOM 579 O O . LEU A 1 72 ? -17.593 -0.989 -1.365 1.00 79.94 72 LEU A O 1
ATOM 583 N N . GLY A 1 73 ? -19.432 0.161 -0.774 1.00 81.38 73 GLY A N 1
ATOM 584 C CA . GLY A 1 73 ? -20.390 -0.933 -0.933 1.00 81.38 73 GLY A CA 1
ATOM 585 C C . GLY A 1 73 ? -20.199 -2.046 0.098 1.00 81.38 73 GLY A C 1
ATOM 586 O O . GLY A 1 73 ? -20.274 -3.222 -0.253 1.00 81.38 73 GLY A O 1
ATOM 587 N N . VAL A 1 74 ? -19.868 -1.670 1.331 1.00 87.38 74 VAL A N 1
ATOM 588 C CA . VAL A 1 74 ? -19.637 -2.547 2.481 1.00 87.38 74 VAL A CA 1
ATOM 589 C C . VAL A 1 74 ? -20.557 -2.107 3.618 1.00 87.38 74 VAL A C 1
ATOM 591 O O . VAL A 1 74 ? -20.839 -0.924 3.753 1.00 87.38 74 VAL A O 1
ATOM 594 N N . SER A 1 75 ? -20.986 -3.048 4.456 1.00 89.94 75 SER A N 1
ATOM 595 C CA . SER A 1 75 ? -21.707 -2.765 5.697 1.00 89.94 75 SER A CA 1
ATOM 596 C C . SER A 1 75 ? -20.998 -3.465 6.856 1.00 89.94 75 SER A C 1
ATOM 598 O O . SER A 1 75 ? -20.646 -4.642 6.736 1.00 89.94 75 SER A O 1
ATOM 600 N N . LEU A 1 76 ? -20.743 -2.732 7.942 1.00 92.81 76 LEU A N 1
ATOM 601 C CA . LEU A 1 76 ? -20.212 -3.264 9.198 1.00 92.81 76 LEU A CA 1
ATOM 602 C C . LEU A 1 76 ? -21.246 -3.066 10.308 1.00 92.81 76 LEU A C 1
ATOM 604 O O . LEU A 1 76 ? -22.028 -2.116 10.272 1.00 92.81 76 LEU A O 1
ATOM 608 N N . ASP A 1 77 ? -21.203 -3.929 11.320 1.00 92.75 77 ASP A N 1
ATOM 609 C CA . ASP A 1 77 ? -21.965 -3.730 12.549 1.00 92.75 77 ASP A CA 1
ATOM 610 C C . ASP A 1 77 ? -21.327 -2.614 13.385 1.00 92.75 77 ASP A C 1
ATOM 612 O O . ASP A 1 77 ? -20.319 -2.814 14.060 1.00 92.75 77 ASP A O 1
ATOM 616 N N . VAL A 1 78 ? -21.915 -1.420 13.320 1.00 91.00 78 VAL A N 1
ATOM 617 C CA . VAL A 1 78 ? -21.440 -0.229 14.037 1.00 91.00 78 VAL A CA 1
ATOM 618 C C . VAL A 1 78 ? -21.427 -0.441 15.555 1.00 91.00 78 VAL A C 1
ATOM 620 O O . VAL A 1 78 ? -20.578 0.134 16.232 1.00 91.00 78 VAL A O 1
ATOM 623 N N . SER A 1 79 ? -22.312 -1.290 16.093 1.00 92.50 79 SER A N 1
ATOM 624 C CA . SER A 1 79 ? -22.391 -1.547 17.538 1.00 92.50 79 SER A CA 1
ATOM 625 C C . SER A 1 79 ? -21.179 -2.310 18.087 1.00 92.50 79 SER A C 1
ATOM 627 O O . SER A 1 79 ? -20.953 -2.321 19.295 1.00 92.50 79 SER A O 1
ATOM 629 N N . ALA A 1 80 ? -20.356 -2.892 17.208 1.00 93.88 80 ALA A N 1
ATOM 630 C CA . ALA A 1 80 ? -19.154 -3.635 17.570 1.00 93.88 80 ALA A CA 1
ATOM 631 C C . ALA A 1 80 ? -17.910 -2.753 17.822 1.00 93.88 80 ALA A C 1
ATOM 633 O O . ALA A 1 80 ? -16.829 -3.300 18.089 1.00 93.88 80 ALA A O 1
ATOM 634 N N . PHE A 1 81 ? -18.021 -1.423 17.703 1.00 94.88 81 PHE A N 1
ATOM 635 C CA . PHE A 1 81 ? -16.886 -0.498 17.780 1.00 94.88 81 PHE A CA 1
ATOM 636 C C . PHE A 1 81 ? -17.109 0.642 18.776 1.00 94.88 81 PHE A C 1
ATOM 638 O O . PHE A 1 81 ? -18.131 1.328 18.740 1.00 94.88 81 PHE A O 1
ATOM 645 N N . ASP A 1 82 ? -16.089 0.909 19.590 1.00 94.25 82 ASP A N 1
ATOM 646 C CA . ASP A 1 82 ? -16.036 2.094 20.444 1.00 94.25 82 ASP A CA 1
ATOM 647 C C . ASP A 1 82 ? -15.578 3.343 19.670 1.00 94.25 82 ASP A C 1
ATOM 649 O O . ASP A 1 82 ? -15.024 3.277 18.571 1.00 94.25 82 ASP A O 1
ATOM 653 N N . SER A 1 83 ? -15.748 4.529 20.262 1.00 88.12 83 SER A N 1
ATOM 654 C CA . SER A 1 83 ? -15.386 5.809 19.625 1.00 88.12 83 SER A CA 1
ATOM 655 C C . SER A 1 83 ? -13.907 5.900 19.205 1.00 88.12 83 SER A C 1
ATOM 657 O O . SER A 1 83 ? -13.582 6.583 18.227 1.00 88.12 83 SER A O 1
ATOM 659 N N . GLY A 1 84 ? -13.021 5.197 19.922 1.00 88.38 84 GLY A N 1
ATOM 660 C CA . GLY A 1 84 ? -11.580 5.119 19.667 1.00 88.38 84 GLY A CA 1
ATOM 661 C C . GLY A 1 84 ? -11.138 3.982 18.736 1.00 88.38 84 GLY A C 1
ATOM 662 O O . GLY A 1 84 ? -9.975 3.959 18.334 1.00 88.38 84 GLY A O 1
ATOM 663 N N . ASP A 1 85 ? -12.036 3.078 18.330 1.00 92.12 85 ASP A N 1
ATOM 664 C CA . ASP A 1 85 ? -11.717 1.817 17.635 1.00 92.12 85 ASP A CA 1
ATOM 665 C C . ASP A 1 85 ? -11.376 1.981 16.142 1.00 92.12 85 ASP A C 1
ATOM 667 O O . ASP A 1 85 ? -11.641 1.113 15.310 1.00 92.12 85 ASP A O 1
ATOM 671 N N . ARG A 1 86 ? -10.732 3.086 15.758 1.00 90.31 86 ARG A N 1
ATOM 672 C CA . ARG A 1 86 ? -10.395 3.383 14.357 1.00 90.31 86 ARG A CA 1
ATOM 673 C C . ARG A 1 86 ? -9.615 2.257 13.680 1.00 90.31 86 ARG A C 1
ATOM 675 O O . ARG A 1 86 ? -9.905 1.919 12.534 1.00 90.31 86 ARG A O 1
ATOM 682 N N . VAL A 1 87 ? -8.618 1.688 14.358 1.00 91.75 87 VAL A N 1
ATOM 683 C CA . VAL A 1 87 ? -7.785 0.611 13.794 1.00 91.75 87 VAL A CA 1
ATOM 684 C C . VAL A 1 87 ? -8.626 -0.645 13.572 1.00 91.75 87 VAL A C 1
ATOM 686 O O . VAL A 1 87 ? -8.639 -1.179 12.465 1.00 91.75 87 VAL A O 1
ATOM 689 N N . LYS A 1 88 ? -9.393 -1.059 14.585 1.00 94.44 88 LYS A N 1
ATOM 690 C CA . LYS A 1 88 ? -10.290 -2.221 14.530 1.00 94.44 88 LYS A CA 1
ATOM 691 C C . LYS A 1 88 ? -11.346 -2.064 13.429 1.00 94.44 88 LYS A C 1
ATOM 693 O O . LYS A 1 88 ? -11.524 -2.970 12.619 1.00 94.44 88 LYS A O 1
ATOM 698 N N . ALA A 1 89 ? -11.975 -0.891 13.332 1.00 94.06 89 ALA A N 1
ATOM 699 C CA . ALA A 1 89 ? -12.925 -0.570 12.269 1.00 94.06 89 ALA A CA 1
ATOM 700 C C . ALA A 1 89 ? -12.268 -0.584 10.882 1.00 94.06 89 ALA A C 1
ATOM 702 O O . ALA A 1 89 ? -12.863 -1.072 9.924 1.00 94.06 89 ALA A O 1
ATOM 703 N N . THR A 1 90 ? -11.027 -0.098 10.759 1.00 93.19 90 THR A N 1
ATOM 704 C CA . THR A 1 90 ? -10.282 -0.129 9.489 1.00 93.19 90 THR A CA 1
ATOM 705 C C . THR A 1 90 ? -9.994 -1.563 9.049 1.00 93.19 90 THR A C 1
ATOM 707 O O . THR A 1 90 ? -10.197 -1.894 7.881 1.00 93.19 90 THR A O 1
ATOM 710 N N . VAL A 1 91 ? -9.561 -2.429 9.972 1.00 95.38 91 VAL A N 1
ATOM 711 C CA . VAL A 1 91 ? -9.338 -3.856 9.695 1.00 95.38 91 VAL A CA 1
ATOM 712 C C . VAL A 1 91 ? -10.638 -4.513 9.230 1.00 95.38 91 VAL A C 1
ATOM 714 O O . VAL A 1 91 ? -10.651 -5.118 8.159 1.00 95.38 91 VAL A O 1
ATOM 717 N N . ALA A 1 92 ? -11.741 -4.312 9.957 1.00 96.50 92 ALA A N 1
ATOM 718 C CA . ALA A 1 92 ? -13.048 -4.862 9.599 1.00 96.50 92 ALA A CA 1
ATOM 719 C C . ALA A 1 92 ? -13.544 -4.367 8.226 1.00 96.50 92 ALA A C 1
ATOM 721 O O . ALA A 1 92 ? -14.039 -5.155 7.416 1.00 96.50 92 ALA A O 1
ATOM 722 N N . LEU A 1 93 ? -13.350 -3.079 7.920 1.00 93.62 93 LEU A N 1
ATOM 723 C CA . LEU A 1 93 ? -13.679 -2.499 6.618 1.00 93.62 93 LEU A CA 1
ATOM 724 C C . LEU A 1 93 ? -12.886 -3.164 5.491 1.00 93.62 93 LEU A C 1
ATOM 726 O O . LEU A 1 93 ? -13.468 -3.553 4.478 1.00 93.62 93 LEU A O 1
ATOM 730 N N . ILE A 1 94 ? -11.568 -3.312 5.656 1.00 94.19 94 ILE A N 1
ATOM 731 C CA . ILE A 1 94 ? -10.709 -3.945 4.649 1.00 94.19 94 ILE A CA 1
ATOM 732 C C . ILE A 1 94 ? -11.078 -5.422 4.481 1.00 94.19 94 ILE A C 1
ATOM 734 O O . ILE A 1 94 ? -11.187 -5.893 3.350 1.00 94.19 94 ILE A O 1
ATOM 738 N N . GLN A 1 95 ? -11.330 -6.149 5.571 1.00 96.00 95 GLN A N 1
ATOM 739 C CA . GLN A 1 95 ? -11.795 -7.536 5.522 1.00 96.00 95 GLN A CA 1
ATOM 740 C C . GLN A 1 95 ? -13.078 -7.668 4.702 1.00 96.00 95 GLN A C 1
ATOM 742 O O . GLN A 1 95 ? -13.157 -8.491 3.788 1.00 96.00 95 GLN A O 1
ATOM 747 N N . ALA A 1 96 ? -14.079 -6.838 4.990 1.00 94.56 96 ALA A N 1
ATOM 748 C CA . ALA A 1 96 ? -15.343 -6.864 4.273 1.00 94.56 96 ALA A CA 1
ATOM 749 C C . ALA A 1 96 ? -15.193 -6.428 2.804 1.00 94.56 96 ALA A C 1
ATOM 751 O O . ALA A 1 96 ? -15.810 -7.029 1.921 1.00 94.56 96 ALA A O 1
ATOM 752 N N . LEU A 1 97 ? -14.314 -5.464 2.511 1.00 91.44 97 LEU A N 1
ATOM 753 C CA . LEU A 1 97 ? -13.965 -5.084 1.142 1.00 91.44 97 LEU A CA 1
ATOM 754 C C . LEU A 1 97 ? -13.342 -6.264 0.377 1.00 91.44 97 LEU A C 1
ATOM 756 O O . LEU A 1 97 ? -13.756 -6.543 -0.750 1.00 91.44 97 LEU A O 1
ATOM 760 N N . MET A 1 98 ? -12.395 -6.982 0.988 1.00 93.19 98 MET A N 1
ATOM 761 C CA . MET A 1 98 ? -11.657 -8.079 0.350 1.00 93.19 98 MET A CA 1
ATOM 762 C C . MET A 1 98 ? -12.488 -9.340 0.093 1.00 93.19 98 MET A C 1
ATOM 764 O O . MET A 1 98 ? -12.166 -10.099 -0.824 1.00 93.19 98 MET A O 1
ATOM 768 N N . LYS A 1 99 ? -13.610 -9.530 0.801 1.00 92.69 99 LYS A N 1
ATOM 769 C CA . LYS A 1 99 ? -14.572 -10.614 0.517 1.00 92.69 99 LYS A CA 1
ATOM 770 C C . LYS A 1 99 ? -15.202 -10.511 -0.878 1.00 92.69 99 LYS A C 1
ATOM 772 O O . LYS A 1 99 ? -15.712 -11.498 -1.401 1.00 92.69 99 LYS A O 1
ATOM 777 N N . ARG A 1 100 ? -15.165 -9.339 -1.519 1.00 88.94 100 ARG A N 1
ATOM 778 C CA . ARG A 1 100 ? -15.747 -9.145 -2.855 1.00 88.94 100 ARG A CA 1
ATOM 779 C C . ARG A 1 100 ? -14.891 -9.836 -3.931 1.00 88.94 100 ARG A C 1
ATOM 781 O O . ARG A 1 100 ? -13.665 -9.721 -3.874 1.00 88.94 100 ARG A O 1
ATOM 788 N N . PRO A 1 101 ? -15.481 -10.472 -4.963 1.00 83.88 101 PRO A N 1
ATOM 789 C CA . PRO A 1 101 ? -14.732 -11.236 -5.974 1.00 83.88 101 PRO A CA 1
ATOM 790 C C . PRO A 1 101 ? -13.661 -10.446 -6.739 1.00 83.88 101 PRO A C 1
ATOM 792 O O . PRO A 1 101 ? -12.618 -10.991 -7.074 1.00 83.88 101 PRO A O 1
ATOM 795 N N . ASN A 1 102 ? -13.896 -9.149 -6.957 1.00 83.81 102 ASN A N 1
ATOM 796 C CA . ASN A 1 102 ? -13.022 -8.280 -7.755 1.00 83.81 102 ASN A CA 1
ATOM 797 C C . ASN A 1 102 ? -12.290 -7.224 -6.909 1.00 83.81 102 ASN A C 1
ATOM 799 O O . ASN A 1 102 ? -11.828 -6.216 -7.439 1.00 83.81 102 ASN A O 1
ATOM 803 N N . ALA A 1 103 ? -12.246 -7.398 -5.584 1.00 87.75 103 ALA A N 1
ATOM 804 C CA . ALA A 1 103 ? -11.498 -6.499 -4.714 1.00 87.75 103 ALA A CA 1
ATOM 805 C C . ALA A 1 103 ? -9.989 -6.724 -4.847 1.00 87.75 103 ALA A C 1
ATOM 807 O O . ALA A 1 103 ? -9.524 -7.866 -4.853 1.00 87.75 103 ALA A O 1
ATOM 808 N N . ASN A 1 104 ? -9.262 -5.609 -4.897 1.00 91.31 104 ASN A N 1
ATOM 809 C CA . ASN A 1 104 ? -7.807 -5.526 -4.907 1.00 91.31 104 ASN A CA 1
ATOM 810 C C . ASN A 1 104 ? -7.358 -4.554 -3.813 1.00 91.31 104 ASN A C 1
ATOM 812 O O . ASN A 1 104 ? -8.108 -3.645 -3.440 1.00 91.31 104 ASN A O 1
ATOM 816 N N . ALA A 1 105 ? -6.127 -4.708 -3.337 1.00 93.62 105 ALA A N 1
ATOM 817 C CA . ALA A 1 105 ? -5.574 -3.949 -2.226 1.00 93.62 105 ALA A CA 1
ATOM 818 C C . ALA A 1 105 ? -5.150 -2.523 -2.606 1.00 93.62 105 ALA A C 1
ATOM 820 O O . ALA A 1 105 ? -3.999 -2.119 -2.464 1.00 93.62 105 ALA A O 1
ATOM 821 N N . THR A 1 106 ? -6.092 -1.720 -3.099 1.00 90.81 106 THR A N 1
ATOM 822 C CA . THR A 1 106 ? -5.809 -0.359 -3.572 1.00 90.81 106 THR A CA 1
ATOM 823 C C . THR A 1 106 ? -5.433 0.604 -2.445 1.00 90.81 106 THR A C 1
ATOM 825 O O . THR A 1 106 ? -4.900 1.674 -2.722 1.00 90.81 106 THR A O 1
ATOM 828 N N . TRP A 1 107 ? -5.682 0.253 -1.176 1.00 90.75 107 TRP A N 1
ATOM 829 C CA . TRP A 1 107 ? -5.262 1.075 -0.031 1.00 90.75 107 TRP A CA 1
ATOM 830 C C . TRP A 1 107 ? -3.740 1.154 0.120 1.00 90.75 107 TRP A C 1
ATOM 832 O O . TRP A 1 107 ? -3.241 2.133 0.665 1.00 90.75 107 TRP A O 1
ATOM 842 N N . LEU A 1 108 ? -3.000 0.178 -0.422 1.00 92.75 108 LEU A N 1
ATOM 843 C CA . LEU A 1 108 ? -1.533 0.165 -0.416 1.00 92.75 108 LEU A CA 1
ATOM 844 C C . LEU A 1 108 ? -0.924 1.370 -1.151 1.00 92.75 108 LEU A C 1
ATOM 846 O O . LEU A 1 108 ? 0.245 1.685 -0.963 1.00 92.75 108 LEU A O 1
ATOM 850 N N . TYR A 1 109 ? -1.722 2.041 -1.982 1.00 89.88 109 TYR A N 1
ATOM 851 C CA . TYR A 1 109 ? -1.318 3.144 -2.850 1.00 89.88 109 TYR A CA 1
ATOM 852 C C . TYR A 1 109 ? -1.696 4.518 -2.282 1.00 89.88 109 TYR A C 1
ATOM 854 O O . TYR A 1 109 ? -1.560 5.530 -2.967 1.00 89.88 109 TYR A O 1
ATOM 862 N N . ILE A 1 110 ? -2.195 4.576 -1.043 1.00 85.06 110 ILE A N 1
ATOM 863 C CA . ILE A 1 110 ? -2.495 5.839 -0.365 1.00 85.06 110 ILE A CA 1
ATOM 864 C C . ILE A 1 110 ? -1.194 6.374 0.226 1.00 85.06 110 ILE A C 1
ATOM 866 O O . ILE A 1 110 ? -0.618 5.750 1.114 1.00 85.06 110 ILE A O 1
ATOM 870 N N . ALA A 1 111 ? -0.743 7.519 -0.289 1.00 79.38 111 ALA A N 1
ATOM 871 C CA . ALA A 1 111 ? 0.484 8.204 0.119 1.00 79.38 111 ALA A CA 1
ATOM 872 C C . ALA A 1 111 ? 1.682 7.262 0.411 1.00 79.38 111 ALA A C 1
ATOM 874 O O . ALA A 1 111 ? 2.226 7.272 1.515 1.00 79.38 111 ALA A O 1
ATOM 875 N N . PRO A 1 112 ? 2.135 6.428 -0.548 1.00 83.50 112 PRO A N 1
ATOM 876 C CA . PRO A 1 112 ? 3.232 5.479 -0.309 1.00 83.50 112 PRO A CA 1
ATOM 877 C C . PRO A 1 112 ? 4.567 6.138 0.055 1.00 83.50 112 PRO A C 1
ATOM 879 O O . PRO A 1 112 ? 5.461 5.488 0.594 1.00 83.50 112 PRO A O 1
ATOM 882 N N . GLU A 1 113 ? 4.692 7.428 -0.252 1.00 80.88 113 GLU A N 1
ATOM 883 C CA . GLU A 1 113 ? 5.849 8.273 0.032 1.00 80.88 113 GLU A CA 1
ATOM 884 C C . GLU A 1 113 ? 5.920 8.710 1.503 1.00 80.88 113 GLU A C 1
ATOM 886 O O . GLU A 1 113 ? 7.004 9.052 1.976 1.00 80.88 113 GLU A O 1
ATOM 891 N N . THR A 1 114 ? 4.808 8.655 2.246 1.00 80.56 114 THR A N 1
ATOM 892 C CA . THR A 1 114 ? 4.789 8.980 3.677 1.00 80.56 114 THR A CA 1
ATOM 893 C C . THR A 1 114 ? 5.181 7.777 4.527 1.00 80.56 114 THR A C 1
ATOM 895 O O . THR A 1 114 ? 5.019 6.619 4.123 1.00 80.56 114 THR A O 1
ATOM 898 N N . ASP A 1 115 ? 5.617 8.045 5.757 1.00 84.94 115 ASP A N 1
ATOM 899 C CA . ASP A 1 115 ? 5.890 7.003 6.743 1.00 84.94 115 ASP A CA 1
ATOM 900 C C . ASP A 1 115 ? 4.672 6.079 6.939 1.00 84.94 115 ASP A C 1
ATOM 902 O O . ASP A 1 115 ? 3.510 6.494 6.881 1.00 84.94 115 ASP A O 1
ATOM 906 N N . ALA A 1 116 ? 4.947 4.791 7.145 1.00 88.94 116 ALA A N 1
ATOM 907 C CA . ALA A 1 116 ? 3.922 3.795 7.439 1.00 88.94 116 ALA A CA 1
ATOM 908 C C . ALA A 1 116 ? 3.282 4.061 8.804 1.00 88.94 116 ALA A C 1
ATOM 910 O O . ALA A 1 116 ? 3.987 4.463 9.728 1.00 88.94 116 ALA A O 1
ATOM 911 N N . SER A 1 117 ? 1.976 3.814 8.944 1.00 89.31 117 SER A N 1
ATOM 912 C CA . SER A 1 117 ? 1.276 3.915 10.230 1.00 89.31 117 SER A CA 1
ATOM 913 C C . SER A 1 117 ? 1.925 3.002 11.271 1.00 89.31 117 SER A C 1
ATOM 915 O O . SER A 1 117 ? 2.322 1.869 10.982 1.00 89.31 117 SER A O 1
ATOM 917 N N . LYS A 1 118 ? 2.018 3.508 12.506 1.00 88.38 118 LYS A N 1
ATOM 918 C CA . LYS A 1 118 ? 2.550 2.755 13.652 1.00 88.38 118 LYS A CA 1
ATOM 919 C C . LYS A 1 118 ? 1.613 1.629 14.085 1.00 88.38 118 LYS A C 1
ATOM 921 O O . LYS A 1 118 ? 2.025 0.774 14.854 1.00 88.38 118 LYS A O 1
ATOM 926 N N . GLU A 1 119 ? 0.375 1.630 13.606 1.00 90.19 119 GLU A N 1
ATOM 927 C CA . GLU A 1 119 ? -0.666 0.658 13.918 1.00 90.19 119 GLU A CA 1
ATOM 928 C C . GLU A 1 119 ? -0.868 -0.353 12.780 1.00 90.19 119 GLU A C 1
ATOM 930 O O . GLU A 1 119 ? -1.002 -1.545 13.046 1.00 90.19 119 GLU A O 1
ATOM 935 N N . LEU A 1 120 ? -0.868 0.110 11.522 1.00 91.56 120 LEU A N 1
ATOM 936 C CA . LEU A 1 120 ? -1.075 -0.703 10.319 1.00 91.56 120 LEU A CA 1
ATOM 937 C C . LEU A 1 120 ? -0.082 -0.298 9.221 1.00 91.56 120 LEU A C 1
ATOM 939 O O . LEU A 1 120 ? -0.330 0.627 8.450 1.00 91.56 120 LEU A O 1
ATOM 943 N N . SER A 1 121 ? 1.033 -1.019 9.100 1.00 93.19 121 SER A N 1
ATOM 944 C CA . SER A 1 121 ? 2.146 -0.631 8.221 1.00 93.19 121 SER A CA 1
ATOM 945 C C . SER A 1 121 ? 1.798 -0.584 6.724 1.00 93.19 121 SER A C 1
ATOM 947 O O . SER A 1 121 ? 2.471 0.092 5.948 1.00 93.19 121 SER A O 1
ATOM 949 N N . THR A 1 122 ? 0.721 -1.251 6.301 1.00 93.75 122 THR A N 1
ATOM 950 C CA . THR A 1 122 ? 0.197 -1.192 4.925 1.00 93.75 122 THR A CA 1
ATOM 951 C C . THR A 1 122 ? -0.549 0.103 4.599 1.00 93.75 122 THR A C 1
ATOM 953 O O . THR A 1 122 ? -1.015 0.272 3.475 1.00 93.75 122 THR A O 1
ATOM 956 N N . LEU A 1 123 ? -0.716 0.987 5.581 1.00 90.56 123 LEU A N 1
ATOM 957 C CA . LEU A 1 123 ? -1.369 2.281 5.454 1.00 90.56 123 LEU A CA 1
ATOM 958 C C . LEU A 1 123 ? -0.373 3.402 5.780 1.00 90.56 123 LEU A C 1
ATOM 960 O O . LEU A 1 123 ? 0.590 3.182 6.523 1.00 90.56 123 LEU A O 1
ATOM 964 N N . PRO A 1 124 ? -0.584 4.614 5.247 1.00 86.44 124 PRO A N 1
ATOM 965 C CA . PRO A 1 124 ? 0.144 5.782 5.722 1.00 86.44 124 PRO A CA 1
ATOM 966 C C . PRO A 1 124 ? -0.261 6.106 7.164 1.00 86.44 124 PRO A C 1
ATOM 968 O O . PRO A 1 124 ? -1.266 5.593 7.670 1.00 86.44 124 PRO A O 1
ATOM 971 N N . GLN A 1 125 ? 0.515 6.972 7.819 1.00 84.88 125 GLN A N 1
ATOM 972 C CA . GLN A 1 125 ? 0.161 7.527 9.127 1.00 84.88 125 GLN A CA 1
ATOM 973 C C . GLN A 1 125 ? -1.308 7.966 9.163 1.00 84.88 125 GLN A C 1
ATOM 975 O O . GLN A 1 125 ? -1.797 8.672 8.278 1.00 84.88 125 GLN A O 1
ATOM 980 N N . MET A 1 126 ? -2.024 7.495 10.182 1.00 82.81 126 MET A N 1
ATOM 981 C CA . MET A 1 126 ? -3.440 7.792 10.336 1.00 82.81 126 MET A CA 1
ATOM 982 C C . MET A 1 126 ? -3.611 9.259 10.742 1.00 82.81 126 MET A C 1
ATOM 984 O O . MET A 1 126 ? -2.915 9.714 11.651 1.00 82.81 126 MET A O 1
ATOM 988 N N . PRO A 1 127 ? -4.541 10.001 10.122 1.00 79.75 127 PRO A N 1
ATOM 989 C CA . PRO A 1 127 ? -4.729 11.407 10.431 1.00 79.75 127 PRO A CA 1
ATOM 990 C C . PRO A 1 127 ? -5.244 11.589 11.858 1.00 79.75 127 PRO A C 1
ATOM 992 O O . PRO A 1 127 ? -6.111 10.850 12.318 1.00 79.75 127 PRO A O 1
ATOM 995 N N . GLU A 1 128 ? -4.763 12.598 12.567 1.00 78.94 128 GLU A N 1
ATOM 996 C CA . GLU A 1 128 ? -5.414 13.069 13.778 1.00 78.94 128 GLU A CA 1
ATOM 997 C C . GLU A 1 128 ? -6.746 13.717 13.431 1.00 78.94 128 GLU A C 1
ATOM 999 O O . GLU A 1 128 ? -6.845 14.597 12.568 1.00 78.94 128 GLU A O 1
ATOM 1004 N N . THR A 1 129 ? -7.779 13.283 14.139 1.00 67.94 129 THR A N 1
ATOM 1005 C CA . THR A 1 129 ? -9.090 13.902 14.083 1.00 67.94 129 THR A CA 1
ATOM 1006 C C . THR A 1 129 ? -9.149 15.045 15.086 1.00 67.94 129 THR A C 1
ATOM 1008 O O . THR A 1 129 ? -8.781 14.878 16.245 1.00 67.94 129 THR A O 1
ATOM 1011 N N . SER A 1 130 ? -9.622 16.208 14.647 1.00 64.50 130 SER A N 1
ATOM 1012 C CA . SER A 1 130 ? -9.872 17.357 15.511 1.00 64.50 130 SER A CA 1
ATOM 1013 C C . SER A 1 130 ? -11.253 17.927 15.217 1.00 64.50 130 SER A C 1
ATOM 1015 O O . SER A 1 130 ? -11.650 18.032 14.052 1.00 64.50 130 SER A O 1
ATOM 1017 N N . GLU A 1 131 ? -11.955 18.352 16.269 1.00 63.47 131 GLU A N 1
ATOM 1018 C CA . GLU A 1 131 ? -13.224 19.084 16.163 1.00 63.47 131 GLU A CA 1
ATOM 1019 C C . GLU A 1 131 ? -13.064 20.415 15.411 1.00 63.47 131 GLU A C 1
ATOM 1021 O O . GLU A 1 131 ? -14.010 20.885 14.789 1.00 63.47 131 GLU A O 1
ATOM 1026 N N . SER A 1 132 ? -11.839 20.960 15.351 1.00 61.16 132 SER A N 1
ATOM 1027 C CA . SER A 1 132 ? -11.484 22.191 14.619 1.00 61.16 132 SER A CA 1
ATOM 1028 C C . SER A 1 132 ? -11.620 22.102 13.087 1.00 61.16 132 SER A C 1
ATOM 1030 O O . SER A 1 132 ? -11.312 23.052 12.369 1.00 61.16 132 SER A O 1
ATOM 1032 N N . GLY A 1 133 ? -12.076 20.965 12.550 1.00 64.25 133 GLY A N 1
ATOM 1033 C CA . GLY A 1 133 ? -12.496 20.842 11.153 1.00 64.25 133 GLY A CA 1
ATOM 1034 C C . GLY A 1 133 ? -11.389 20.513 10.146 1.00 64.25 133 GLY A C 1
ATOM 1035 O O . GLY A 1 133 ? -11.703 20.285 8.976 1.00 64.25 133 GLY A O 1
ATOM 1036 N N . ARG A 1 134 ? -10.116 20.410 10.568 1.00 71.69 134 ARG A N 1
ATOM 1037 C CA . ARG A 1 134 ? -8.987 19.986 9.711 1.00 71.69 134 ARG A CA 1
ATOM 1038 C C . ARG A 1 134 ? -8.306 18.705 10.204 1.00 71.69 134 ARG A C 1
ATOM 1040 O O . ARG A 1 134 ? -8.075 18.538 11.398 1.00 71.69 134 ARG A O 1
ATOM 1047 N N . ALA A 1 135 ? -8.007 17.803 9.267 1.00 78.94 135 ALA A N 1
ATOM 1048 C CA . ALA A 1 135 ? -7.289 16.556 9.521 1.00 78.94 135 ALA A CA 1
ATOM 1049 C C . ALA A 1 135 ? -5.789 16.786 9.330 1.00 78.94 135 ALA A C 1
ATOM 1051 O O . ALA A 1 135 ? -5.386 17.428 8.355 1.00 78.94 135 ALA A O 1
ATOM 1052 N N . TYR A 1 136 ? -4.972 16.257 10.237 1.00 82.25 136 TYR A N 1
ATOM 1053 C CA . TYR A 1 136 ? -3.520 16.441 10.222 1.00 82.25 136 TYR A CA 1
ATOM 1054 C C . TYR A 1 136 ? -2.803 15.102 10.256 1.00 82.25 136 TYR A C 1
ATOM 1056 O O . TYR A 1 136 ? -3.276 14.175 10.898 1.00 82.25 136 TYR A O 1
ATOM 1064 N N . ILE A 1 137 ? -1.655 15.003 9.600 1.00 80.31 137 ILE A N 1
ATOM 1065 C CA . ILE A 1 137 ? -0.766 13.844 9.676 1.00 80.31 137 ILE A CA 1
ATOM 1066 C C . ILE A 1 137 ? 0.575 14.321 10.232 1.00 80.31 137 ILE A C 1
ATOM 1068 O O . ILE A 1 137 ? 1.036 15.416 9.910 1.00 80.31 137 ILE A O 1
ATOM 1072 N N . TYR A 1 138 ? 1.195 13.506 11.085 1.00 79.06 138 TYR A N 1
ATOM 1073 C CA . TYR A 1 138 ? 2.589 13.715 11.464 1.00 79.06 138 TYR A CA 1
ATOM 1074 C C . TYR A 1 138 ? 3.489 13.072 10.427 1.00 79.06 138 TYR A C 1
ATOM 1076 O O . TYR A 1 138 ? 3.478 11.852 10.249 1.00 79.06 138 TYR A O 1
ATOM 1084 N N . THR A 1 139 ? 4.284 13.902 9.771 1.00 75.56 139 THR A N 1
ATOM 1085 C CA . THR A 1 139 ? 5.385 13.464 8.926 1.00 75.56 139 THR A CA 1
ATOM 1086 C C . THR A 1 139 ? 6.707 13.796 9.599 1.00 75.56 139 THR A C 1
ATOM 1088 O O . THR A 1 139 ? 6.765 14.435 10.652 1.00 75.56 139 THR A O 1
ATOM 1091 N N . ARG A 1 140 ? 7.809 13.382 8.975 1.00 68.88 140 ARG A N 1
ATOM 1092 C CA . ARG A 1 140 ? 9.157 13.770 9.410 1.00 68.88 140 ARG A CA 1
ATOM 1093 C C . ARG A 1 140 ? 9.374 15.286 9.400 1.00 68.88 140 ARG A C 1
ATOM 1095 O O . ARG A 1 140 ? 10.195 15.770 10.166 1.00 68.88 140 ARG A O 1
ATOM 1102 N N . LYS A 1 141 ? 8.634 16.025 8.562 1.00 73.00 141 LYS A N 1
ATOM 1103 C CA . LYS A 1 141 ? 8.679 17.495 8.485 1.00 73.00 141 LYS A CA 1
ATOM 1104 C C . LYS A 1 141 ? 7.846 18.171 9.584 1.00 73.00 141 LYS A C 1
ATOM 1106 O O . LYS A 1 141 ? 7.855 19.392 9.695 1.00 73.00 141 LYS A O 1
ATOM 1111 N N . GLY A 1 142 ? 7.139 17.388 10.402 1.00 80.00 142 GLY A N 1
ATOM 1112 C CA . GLY A 1 142 ? 6.255 17.864 11.456 1.00 80.00 142 GLY A CA 1
ATOM 1113 C C . GLY A 1 142 ? 4.783 17.619 11.135 1.00 80.00 142 GLY A C 1
ATOM 1114 O O . GLY A 1 142 ? 4.419 16.724 10.375 1.00 80.00 142 GLY A O 1
ATOM 1115 N N . ARG A 1 143 ? 3.913 18.394 11.780 1.00 83.56 143 ARG A N 1
ATOM 1116 C CA . ARG A 1 143 ? 2.460 18.276 11.643 1.00 83.56 143 ARG A CA 1
ATOM 1117 C C . ARG A 1 143 ? 1.992 19.029 10.401 1.00 83.56 143 ARG A C 1
ATOM 1119 O O . ARG A 1 143 ? 2.106 20.250 10.347 1.00 83.56 143 ARG A O 1
ATOM 1126 N N . GLU A 1 144 ? 1.405 18.324 9.442 1.00 83.00 144 GLU A N 1
ATOM 1127 C CA . GLU A 1 144 ? 0.926 18.903 8.183 1.00 83.00 144 GLU A CA 1
ATOM 1128 C C . GLU A 1 144 ? -0.542 18.539 7.905 1.00 83.00 144 GLU A C 1
ATOM 1130 O O . GLU A 1 144 ? -1.034 17.519 8.397 1.00 83.00 144 GLU A O 1
ATOM 1135 N N . PRO A 1 145 ? -1.293 19.357 7.144 1.00 82.06 145 PRO A N 1
ATOM 1136 C CA . PRO A 1 145 ? -2.650 19.002 6.743 1.00 82.06 145 PRO A CA 1
ATOM 1137 C C . PRO A 1 145 ? -2.665 17.695 5.938 1.00 82.06 145 PRO A C 1
ATOM 1139 O O . PRO A 1 145 ? -1.945 17.573 4.949 1.00 82.06 145 PRO A O 1
ATOM 1142 N N . ALA A 1 146 ? -3.544 16.754 6.294 1.00 79.31 146 ALA A N 1
ATOM 1143 C CA . ALA A 1 146 ? -3.630 15.434 5.659 1.00 79.31 146 ALA A CA 1
ATOM 1144 C C . ALA A 1 146 ? -3.848 15.514 4.137 1.00 79.31 146 ALA A C 1
ATOM 1146 O O . ALA A 1 146 ? -3.331 14.700 3.379 1.00 79.31 146 ALA A O 1
ATOM 1147 N N . PHE A 1 147 ? -4.578 16.533 3.672 1.00 76.69 147 PHE A N 1
ATOM 1148 C CA . PHE A 1 147 ? -4.738 16.795 2.242 1.00 76.69 147 PHE A CA 1
ATOM 1149 C C . PHE A 1 147 ? -3.405 17.104 1.550 1.00 76.69 147 PHE A C 1
ATOM 1151 O O . PHE A 1 147 ? -3.142 16.559 0.484 1.00 76.69 147 PHE A O 1
ATOM 1158 N N . MET A 1 148 ? -2.548 17.928 2.159 1.00 76.44 148 MET A N 1
ATOM 1159 C CA . MET A 1 148 ? -1.230 18.237 1.596 1.00 76.44 148 MET A CA 1
ATOM 1160 C C . MET A 1 148 ? -0.305 17.018 1.659 1.00 76.44 148 MET A C 1
ATOM 1162 O O . MET A 1 148 ? 0.374 16.733 0.681 1.00 76.44 148 MET A O 1
ATOM 1166 N N . ALA A 1 149 ? -0.364 16.243 2.743 1.00 75.81 149 ALA A N 1
ATOM 1167 C CA . ALA A 1 149 ? 0.412 15.011 2.898 1.00 75.81 149 ALA A CA 1
ATOM 1168 C C . ALA A 1 149 ? 0.120 13.962 1.815 1.00 75.81 149 ALA A C 1
ATOM 1170 O O . ALA A 1 149 ? 1.010 13.251 1.355 1.00 75.81 149 ALA A O 1
ATOM 1171 N N . ILE A 1 150 ? -1.154 13.837 1.429 1.00 74.88 150 ILE A N 1
ATOM 1172 C CA . ILE A 1 150 ? -1.625 12.756 0.554 1.00 74.88 150 ILE A CA 1
ATOM 1173 C C . ILE A 1 150 ? -1.759 13.206 -0.904 1.00 74.88 150 ILE A C 1
ATOM 1175 O O . ILE A 1 150 ? -1.603 12.389 -1.810 1.00 74.88 150 ILE A O 1
ATOM 1179 N N . MET A 1 151 ? -2.087 14.479 -1.141 1.00 67.25 151 MET A N 1
ATOM 1180 C CA . MET A 1 151 ? -2.373 15.028 -2.473 1.00 67.25 151 MET A CA 1
ATOM 1181 C C . MET A 1 151 ? -1.492 16.214 -2.872 1.00 67.25 151 MET A C 1
ATOM 1183 O O . MET A 1 151 ? -1.616 16.688 -3.999 1.00 67.25 151 MET A O 1
ATOM 1187 N N . GLY A 1 152 ? -0.645 16.722 -1.974 1.00 58.09 152 GLY A N 1
ATOM 1188 C CA . GLY A 1 152 ? 0.232 17.861 -2.256 1.00 58.09 152 GLY A CA 1
ATOM 1189 C C . GLY A 1 152 ? 1.316 17.539 -3.282 1.00 58.09 152 GLY A C 1
ATOM 1190 O O . GLY A 1 152 ? 1.776 18.438 -3.980 1.00 58.09 152 GLY A O 1
ATOM 1191 N N . THR A 1 153 ? 1.666 16.262 -3.444 1.00 56.88 153 THR A N 1
ATOM 1192 C CA . THR A 1 153 ? 2.453 15.809 -4.586 1.00 56.88 153 THR A CA 1
ATOM 1193 C C . THR A 1 153 ? 1.490 15.603 -5.760 1.00 56.88 153 THR A C 1
ATOM 1195 O O . THR A 1 153 ? 0.501 14.876 -5.652 1.00 56.88 153 THR A O 1
ATOM 1198 N N . ASN A 1 154 ? 1.748 16.216 -6.922 1.00 53.81 154 ASN A N 1
ATOM 1199 C CA . ASN A 1 154 ? 0.987 15.991 -8.172 1.00 53.81 154 ASN A CA 1
ATOM 1200 C C . ASN A 1 154 ? 1.157 14.549 -8.722 1.00 53.81 154 ASN A C 1
ATOM 1202 O O . ASN A 1 154 ? 0.998 14.282 -9.912 1.00 53.81 154 ASN A O 1
ATOM 1206 N N . ASN A 1 155 ? 1.479 13.602 -7.845 1.00 59.69 155 ASN A N 1
ATOM 1207 C CA . ASN A 1 155 ? 2.148 12.352 -8.109 1.00 59.69 155 ASN A CA 1
ATOM 1208 C C . ASN A 1 155 ? 1.221 11.170 -7.796 1.00 59.69 155 ASN A C 1
ATOM 1210 O O . ASN A 1 155 ? 1.544 10.314 -6.973 1.00 59.69 155 ASN A O 1
ATOM 1214 N N . GLN A 1 156 ? 0.039 11.118 -8.423 1.00 69.00 156 GLN A N 1
ATOM 1215 C CA . GLN A 1 156 ? -0.920 10.033 -8.179 1.00 69.00 156 GLN A CA 1
ATOM 1216 C C . GLN A 1 156 ? -0.302 8.672 -8.513 1.00 69.00 156 GLN A C 1
ATOM 1218 O O . GLN A 1 156 ? 0.116 8.424 -9.641 1.00 69.00 156 GLN A O 1
ATOM 1223 N N . TRP A 1 157 ? -0.284 7.780 -7.525 1.00 81.06 157 TRP A N 1
ATOM 1224 C CA . TRP A 1 157 ? 0.163 6.409 -7.714 1.00 81.06 157 TRP A CA 1
ATOM 1225 C C . TRP A 1 157 ? -0.899 5.604 -8.465 1.00 81.06 157 TRP A C 1
ATOM 1227 O O . TRP A 1 157 ? -2.092 5.660 -8.152 1.00 81.06 157 TRP A O 1
ATOM 1237 N N . ASP A 1 158 ? -0.459 4.831 -9.451 1.00 82.25 158 ASP A N 1
ATOM 1238 C CA . ASP A 1 158 ? -1.331 3.938 -10.198 1.00 82.25 158 ASP A CA 1
ATOM 1239 C C . ASP A 1 158 ? -1.566 2.641 -9.418 1.00 82.25 158 ASP A C 1
ATOM 1241 O O . ASP A 1 158 ? -0.649 1.856 -9.199 1.00 82.25 158 ASP A O 1
ATOM 1245 N N . SER A 1 159 ? -2.812 2.414 -9.005 1.00 86.38 159 SER A N 1
ATOM 1246 C CA . SER A 1 159 ? -3.216 1.214 -8.260 1.00 86.38 159 SER A CA 1
ATOM 1247 C C . SER A 1 159 ? -3.615 0.036 -9.158 1.00 86.38 159 SER A C 1
ATOM 1249 O O . SER A 1 159 ? -4.066 -0.999 -8.658 1.00 86.38 159 SER A O 1
ATOM 1251 N N . ARG A 1 160 ? -3.474 0.153 -10.488 1.00 83.19 160 ARG A N 1
ATOM 1252 C CA . ARG A 1 160 ? -3.708 -0.967 -11.409 1.00 83.19 160 ARG A CA 1
ATOM 1253 C C . ARG A 1 160 ? -2.730 -2.105 -11.122 1.00 83.19 160 ARG A C 1
ATOM 1255 O O . ARG A 1 160 ? -1.521 -1.915 -11.028 1.00 83.19 160 ARG A O 1
ATOM 1262 N N . GLY A 1 161 ? -3.276 -3.313 -11.015 1.00 83.31 161 GLY A N 1
ATOM 1263 C CA . GLY A 1 161 ? -2.500 -4.505 -10.683 1.00 83.31 161 GLY A CA 1
ATOM 1264 C C . GLY A 1 161 ? -2.247 -4.702 -9.187 1.00 83.31 161 GLY A C 1
ATOM 1265 O O . GLY A 1 161 ? -1.536 -5.645 -8.859 1.00 83.31 161 GLY A O 1
ATOM 1266 N N . ALA A 1 162 ? -2.846 -3.875 -8.313 1.00 91.06 162 ALA A N 1
ATOM 1267 C CA . ALA A 1 162 ? -2.825 -4.083 -6.865 1.00 91.06 162 ALA A CA 1
ATOM 1268 C C . ALA A 1 162 ? -3.175 -5.542 -6.507 1.00 91.06 162 ALA A C 1
ATOM 1270 O O . ALA A 1 162 ? -4.108 -6.102 -7.095 1.00 91.06 162 ALA A O 1
ATOM 1271 N N . PRO A 1 163 ? -2.478 -6.160 -5.538 1.00 94.38 163 PRO A N 1
ATOM 1272 C CA . PRO A 1 163 ? -2.655 -7.570 -5.238 1.00 94.38 163 PRO A CA 1
ATOM 1273 C C . PRO A 1 163 ? -4.032 -7.843 -4.636 1.00 94.38 163 PRO A C 1
ATOM 1275 O O . PRO A 1 163 ? -4.620 -7.011 -3.939 1.00 94.38 163 PRO A O 1
ATOM 1278 N N . ARG A 1 164 ? -4.522 -9.060 -4.857 1.00 94.19 164 ARG A N 1
ATOM 1279 C CA . ARG A 1 164 ? -5.658 -9.623 -4.130 1.00 94.19 164 ARG A CA 1
ATOM 1280 C C . ARG A 1 164 ? -5.144 -10.452 -2.957 1.00 94.19 164 ARG A C 1
ATOM 1282 O O . ARG A 1 164 ? -4.085 -11.067 -3.038 1.00 94.19 164 ARG A O 1
ATOM 1289 N N . GLY A 1 165 ? -5.917 -10.479 -1.882 1.00 95.31 165 GLY A N 1
ATOM 1290 C CA . GLY A 1 165 ? -5.563 -11.182 -0.662 1.00 95.31 165 GLY A CA 1
ATOM 1291 C C . GLY A 1 165 ? -6.676 -11.128 0.373 1.00 95.31 165 GLY A C 1
ATOM 1292 O O . GLY A 1 165 ? -7.831 -10.847 0.050 1.00 95.31 165 GLY A O 1
ATOM 1293 N N . GLU A 1 166 ? -6.306 -11.351 1.620 1.00 96.56 166 GLU A N 1
ATOM 1294 C CA . GLU A 1 166 ? -7.189 -11.304 2.783 1.00 96.56 166 GLU A CA 1
ATOM 1295 C C . GLU A 1 166 ? -6.522 -10.517 3.911 1.00 96.56 166 GLU A C 1
ATOM 1297 O O . GLU A 1 166 ? -5.305 -10.370 3.939 1.00 96.56 166 GLU A O 1
ATOM 1302 N N . MET A 1 167 ? -7.310 -9.977 4.833 1.00 96.19 167 MET A N 1
ATOM 1303 C CA . MET A 1 167 ? -6.798 -9.257 5.998 1.00 96.19 167 MET A CA 1
ATOM 1304 C C . MET A 1 167 ? -7.084 -10.089 7.246 1.00 96.19 167 MET A C 1
ATOM 1306 O O . MET A 1 167 ? -8.230 -10.470 7.481 1.00 96.19 167 MET A O 1
ATOM 1310 N N . THR A 1 168 ? -6.058 -10.382 8.041 1.00 96.31 168 THR A N 1
ATOM 1311 C CA . THR A 1 168 ? -6.241 -11.060 9.330 1.00 96.31 168 THR A CA 1
ATOM 1312 C C . THR A 1 168 ? -6.857 -10.118 10.359 1.00 96.31 168 THR A C 1
ATOM 1314 O O . THR A 1 168 ? -6.762 -8.897 10.232 1.00 96.31 168 THR A O 1
ATOM 1317 N N . ASP A 1 169 ? -7.419 -10.677 11.430 1.00 94.75 169 ASP A N 1
ATOM 1318 C CA . ASP A 1 169 ? -7.986 -9.886 12.533 1.00 94.75 169 ASP A CA 1
ATOM 1319 C C . ASP A 1 169 ? -6.935 -9.012 13.233 1.00 94.75 169 ASP A C 1
ATOM 1321 O O . ASP A 1 169 ? -7.247 -7.969 13.799 1.00 94.75 169 ASP A O 1
ATOM 1325 N N . SER A 1 170 ? -5.661 -9.409 13.157 1.00 93.44 170 SER A N 1
ATOM 1326 C CA . SER A 1 170 ? -4.531 -8.638 13.683 1.00 93.44 170 SER A CA 1
ATOM 1327 C C . SER A 1 170 ? -4.003 -7.571 12.714 1.00 93.44 170 SER A C 1
ATOM 1329 O O . SER A 1 170 ? -2.960 -6.979 12.981 1.00 93.44 170 SER A O 1
ATOM 1331 N N . GLY A 1 171 ? -4.672 -7.336 11.581 1.00 94.50 171 GLY A N 1
ATOM 1332 C CA . GLY A 1 171 ? -4.294 -6.287 10.635 1.00 94.50 171 GLY A CA 1
ATOM 1333 C C . GLY A 1 171 ? -3.100 -6.630 9.739 1.00 94.50 171 GLY A C 1
ATOM 1334 O O . GLY A 1 171 ? -2.384 -5.724 9.309 1.00 94.50 171 GLY A O 1
ATOM 1335 N N . TYR A 1 172 ? -2.860 -7.917 9.460 1.00 96.88 172 TYR A N 1
ATOM 1336 C CA . TYR A 1 172 ? -1.899 -8.340 8.436 1.00 96.88 172 TYR A CA 1
ATOM 1337 C C . TYR A 1 172 ? -2.618 -8.656 7.134 1.00 96.88 172 TYR A C 1
ATOM 1339 O O . TYR A 1 172 ? -3.499 -9.512 7.089 1.00 96.88 172 TYR A O 1
ATOM 1347 N N . PHE A 1 173 ? -2.204 -7.992 6.062 1.00 97.69 173 PHE A N 1
ATOM 1348 C CA . PHE A 1 173 ? -2.647 -8.302 4.720 1.00 97.69 173 PHE A CA 1
ATOM 1349 C C . PHE A 1 173 ? -1.843 -9.474 4.163 1.00 97.69 173 PHE A C 1
ATOM 1351 O O . PHE A 1 173 ? -0.617 -9.425 4.046 1.00 97.69 173 PHE A O 1
ATOM 1358 N N . VAL A 1 174 ? -2.557 -10.536 3.824 1.00 97.69 174 VAL A N 1
ATOM 1359 C CA . VAL A 1 174 ? -2.022 -11.799 3.350 1.00 97.69 174 VAL A CA 1
ATOM 1360 C C . VAL A 1 174 ? -2.256 -11.911 1.857 1.00 97.69 174 VAL A C 1
ATOM 1362 O O . VAL A 1 174 ? -3.397 -11.891 1.398 1.00 97.69 174 VAL A O 1
ATOM 1365 N N . PHE A 1 175 ? -1.184 -12.074 1.091 1.00 97.56 175 PHE A N 1
ATOM 1366 C CA . PHE A 1 175 ? -1.269 -12.239 -0.356 1.00 97.56 175 PHE A CA 1
ATOM 1367 C C . PHE A 1 175 ? -0.093 -13.048 -0.897 1.00 97.56 175 PHE A C 1
ATOM 1369 O O . PHE A 1 175 ? 0.943 -13.197 -0.247 1.00 97.56 175 PHE A O 1
ATOM 1376 N N . TRP A 1 176 ? -0.269 -13.578 -2.104 1.00 96.94 176 TRP A N 1
ATOM 1377 C CA . TRP A 1 176 ? 0.804 -14.197 -2.873 1.00 96.94 176 TRP A CA 1
ATOM 1378 C C . TRP A 1 176 ? 1.378 -13.186 -3.857 1.00 96.94 176 TRP A C 1
ATOM 1380 O O . TRP A 1 176 ? 0.632 -12.474 -4.530 1.00 96.94 176 TRP A O 1
ATOM 1390 N N . GLY A 1 177 ? 2.701 -13.126 -3.950 1.00 96.00 177 GLY A N 1
ATOM 1391 C CA . GLY A 1 177 ? 3.378 -12.154 -4.796 1.00 96.00 177 GLY A CA 1
ATOM 1392 C C . GLY A 1 177 ? 4.740 -12.634 -5.268 1.00 96.00 177 GLY A C 1
ATOM 1393 O O . GLY A 1 177 ? 5.380 -13.480 -4.641 1.00 96.00 177 GLY A O 1
ATOM 1394 N N . LYS A 1 178 ? 5.176 -12.065 -6.395 1.00 96.81 178 LYS A N 1
ATOM 1395 C CA . LYS A 1 178 ? 6.540 -12.21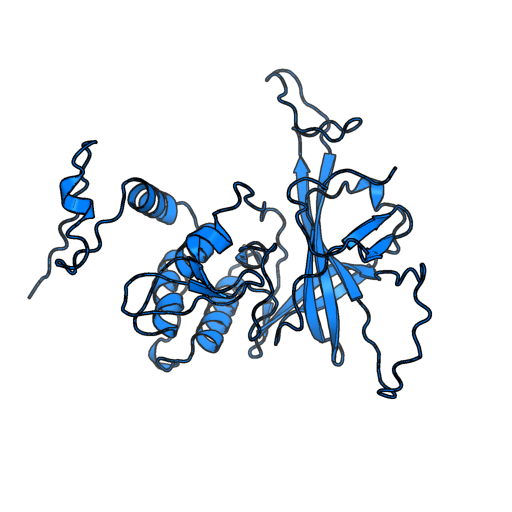0 -6.904 1.00 96.81 178 LYS A CA 1
ATOM 1396 C C . LYS A 1 178 ? 7.453 -11.294 -6.086 1.00 96.81 178 LYS A C 1
ATOM 1398 O O . LYS A 1 178 ? 7.144 -10.112 -5.953 1.00 96.81 178 LYS A O 1
ATOM 1403 N N . ALA A 1 179 ? 8.540 -11.821 -5.534 1.00 96.56 179 ALA A N 1
ATOM 1404 C CA . ALA A 1 179 ? 9.420 -11.085 -4.637 1.00 96.56 179 ALA A CA 1
ATOM 1405 C C . ALA A 1 179 ? 10.889 -11.499 -4.759 1.00 96.56 179 ALA A C 1
ATOM 1407 O O . ALA A 1 179 ? 11.185 -12.655 -5.056 1.00 96.56 179 ALA A O 1
ATOM 1408 N N . ALA A 1 180 ? 11.798 -10.562 -4.506 1.00 95.44 180 ALA A N 1
ATOM 1409 C CA . ALA A 1 180 ? 13.241 -10.790 -4.470 1.00 95.44 180 ALA A CA 1
ATOM 1410 C C . ALA A 1 180 ? 13.813 -10.302 -3.133 1.00 95.44 180 ALA A C 1
ATOM 1412 O O . ALA A 1 180 ? 13.334 -9.308 -2.580 1.00 95.44 180 ALA A O 1
ATOM 1413 N N . LEU A 1 181 ? 14.816 -11.004 -2.608 1.00 92.81 181 LEU A N 1
ATOM 1414 C CA . LEU A 1 181 ? 15.516 -10.593 -1.392 1.00 92.81 181 LEU A CA 1
ATOM 1415 C C . LEU A 1 181 ? 16.364 -9.344 -1.689 1.00 92.81 181 LEU A C 1
ATOM 1417 O O . LEU A 1 181 ? 17.027 -9.277 -2.723 1.00 92.81 181 LEU A O 1
ATOM 1421 N N . VAL A 1 182 ? 16.321 -8.350 -0.802 1.00 89.50 182 VAL A N 1
ATOM 1422 C CA . VAL A 1 182 ? 17.138 -7.132 -0.899 1.00 89.50 182 VAL A CA 1
ATOM 1423 C C . VAL A 1 182 ? 18.550 -7.450 -0.427 1.00 89.50 182 VAL A C 1
ATOM 1425 O O . VAL A 1 182 ? 18.729 -7.971 0.672 1.00 89.50 182 VAL A O 1
ATOM 1428 N N . SER A 1 183 ? 19.548 -7.122 -1.248 1.00 79.06 183 SER A N 1
ATOM 1429 C CA . SER A 1 183 ? 20.951 -7.298 -0.876 1.00 79.06 183 SER A CA 1
ATOM 1430 C C . SER A 1 183 ? 21.405 -6.145 0.016 1.00 79.06 183 SER A C 1
ATOM 1432 O O . SER A 1 183 ? 21.284 -4.972 -0.352 1.00 79.06 183 SER A O 1
ATOM 1434 N N . GLU A 1 184 ? 21.975 -6.466 1.175 1.00 66.81 184 GLU A N 1
ATOM 1435 C CA . GLU A 1 184 ? 22.757 -5.509 1.954 1.00 66.81 184 GLU A CA 1
ATOM 1436 C C . GLU A 1 184 ? 24.109 -5.322 1.262 1.00 66.81 184 GLU A C 1
ATOM 1438 O O . GLU A 1 184 ? 25.064 -6.056 1.503 1.00 66.81 184 GLU A O 1
ATOM 1443 N N . ASN A 1 185 ? 24.209 -4.356 0.348 1.00 54.56 185 ASN A N 1
ATOM 1444 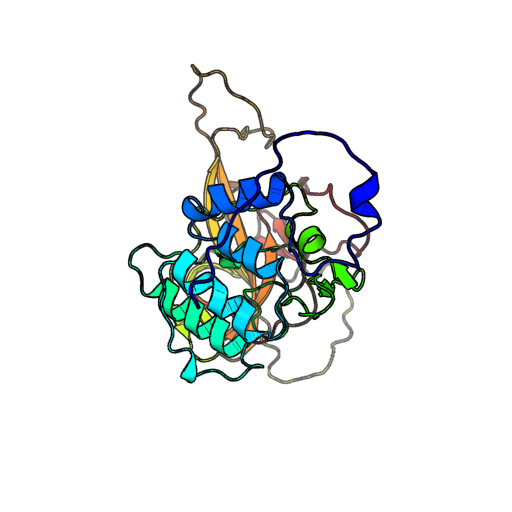C CA . ASN A 1 185 ? 25.519 -3.959 -0.151 1.00 54.56 185 ASN A CA 1
ATOM 1445 C C . ASN A 1 185 ? 26.276 -3.246 0.978 1.00 54.56 185 ASN A C 1
ATOM 1447 O O . ASN A 1 185 ? 26.010 -2.084 1.285 1.00 54.56 185 ASN A O 1
ATOM 1451 N N . VAL A 1 186 ? 27.232 -3.960 1.579 1.00 45.62 186 VAL A N 1
ATOM 1452 C CA . VAL A 1 186 ? 28.259 -3.453 2.501 1.00 45.62 186 VAL A CA 1
ATOM 1453 C C . VAL A 1 186 ? 29.207 -2.535 1.722 1.00 45.62 186 VAL A C 1
ATOM 1455 O O . VAL A 1 186 ? 30.351 -2.877 1.447 1.00 45.62 186 VAL A O 1
ATOM 1458 N N . ILE A 1 187 ? 28.735 -1.368 1.293 1.00 39.50 187 ILE A N 1
ATOM 1459 C CA . ILE A 1 187 ? 29.612 -0.326 0.761 1.00 39.50 187 ILE A CA 1
ATOM 1460 C C . ILE A 1 187 ? 29.788 0.705 1.874 1.00 39.50 187 ILE A C 1
ATOM 1462 O O . ILE A 1 187 ? 28.969 1.599 2.061 1.00 39.50 187 ILE A O 1
ATOM 1466 N N . GLY A 1 188 ? 30.865 0.536 2.647 1.00 39.38 188 GLY A N 1
ATOM 1467 C CA . GLY A 1 188 ? 31.481 1.631 3.400 1.00 39.38 188 GLY A CA 1
ATOM 1468 C C . GLY A 1 188 ? 31.003 1.894 4.830 1.00 39.38 188 GLY A C 1
ATOM 1469 O O . GLY A 1 188 ? 31.259 2.983 5.337 1.00 39.38 188 GLY A O 1
ATOM 1470 N N . LYS A 1 189 ? 30.367 0.943 5.522 1.00 35.84 189 LYS A N 1
ATOM 1471 C CA . LYS A 1 189 ? 30.291 1.009 6.990 1.00 35.84 189 LYS A CA 1
ATOM 1472 C C . LYS A 1 189 ? 31.091 -0.125 7.607 1.00 35.84 189 LYS A C 1
ATOM 1474 O O . LYS A 1 189 ? 30.649 -1.269 7.607 1.00 35.84 189 LYS A O 1
ATOM 1479 N N . ASP A 1 190 ? 32.217 0.242 8.216 1.00 39.62 190 ASP A N 1
ATOM 1480 C CA . ASP A 1 190 ? 32.697 -0.392 9.442 1.00 39.62 190 ASP A CA 1
ATOM 1481 C C . ASP A 1 190 ? 31.576 -0.300 10.486 1.00 39.62 190 ASP A C 1
ATOM 1483 O O . ASP A 1 190 ? 31.540 0.569 11.361 1.00 39.62 190 ASP A O 1
ATOM 1487 N N . THR A 1 191 ? 30.582 -1.173 10.375 1.00 38.94 191 THR A N 1
ATOM 1488 C CA . THR A 1 191 ? 29.674 -1.428 11.475 1.00 38.94 191 THR A CA 1
ATOM 1489 C C . THR A 1 191 ? 30.489 -2.157 12.522 1.00 38.94 191 THR A C 1
ATOM 1491 O O . THR A 1 191 ? 30.672 -3.371 12.456 1.00 38.94 191 THR A O 1
ATOM 1494 N N . LYS A 1 192 ? 30.936 -1.402 13.536 1.00 35.53 192 LYS A N 1
ATOM 1495 C CA . LYS A 1 192 ? 30.954 -1.918 14.904 1.00 35.53 192 LYS A CA 1
ATOM 1496 C C . LYS A 1 192 ? 29.692 -2.750 15.048 1.00 35.53 192 LYS A C 1
ATOM 1498 O O . LYS A 1 192 ? 28.591 -2.199 14.987 1.00 35.53 192 LYS A O 1
ATOM 1503 N N . ALA A 1 193 ? 29.885 -4.061 15.124 1.00 36.38 193 ALA A N 1
ATOM 1504 C CA . ALA A 1 193 ? 28.833 -5.017 15.360 1.00 36.38 193 ALA A CA 1
ATOM 1505 C C . ALA A 1 193 ? 27.998 -4.474 16.520 1.00 36.38 193 ALA A C 1
ATOM 1507 O O . ALA A 1 193 ? 28.478 -4.378 17.650 1.00 36.38 193 ALA A O 1
ATOM 1508 N N . SER A 1 194 ? 26.776 -4.041 16.213 1.00 37.12 194 SER A N 1
ATOM 1509 C CA . SER A 1 194 ? 25.766 -3.847 17.234 1.00 37.12 194 SER A CA 1
ATOM 1510 C C . SER A 1 194 ? 25.458 -5.246 17.737 1.00 37.12 194 SER A C 1
ATOM 1512 O O . SER A 1 194 ? 24.656 -5.979 17.166 1.00 37.12 194 SER A O 1
ATOM 1514 N N . THR A 1 195 ? 26.186 -5.648 18.768 1.00 41.56 195 THR A N 1
ATOM 1515 C CA . THR A 1 195 ? 25.909 -6.804 19.601 1.00 41.56 195 THR A CA 1
ATOM 1516 C C . THR A 1 195 ? 24.544 -6.610 20.250 1.00 41.56 195 THR A C 1
ATOM 1518 O O . THR A 1 195 ? 24.448 -6.150 21.379 1.00 41.56 195 THR A O 1
ATOM 1521 N N . THR A 1 196 ? 23.468 -6.959 19.544 1.00 37.50 196 THR A N 1
ATOM 1522 C CA . THR A 1 196 ? 22.148 -7.168 20.152 1.00 37.50 196 THR A CA 1
ATOM 1523 C C . THR A 1 196 ? 21.355 -8.247 19.410 1.00 37.50 196 THR A C 1
ATOM 1525 O O . THR A 1 196 ? 20.628 -7.973 18.465 1.00 37.50 196 THR A O 1
ATOM 1528 N N . GLY A 1 197 ? 21.439 -9.478 19.923 1.00 35.19 197 GLY A N 1
ATOM 1529 C CA . GLY A 1 19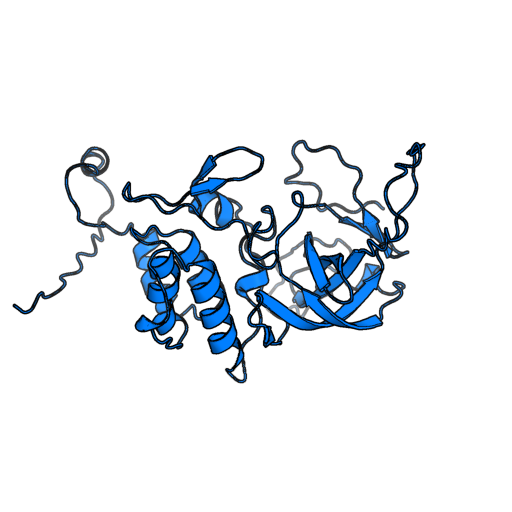7 ? 20.377 -10.481 19.795 1.00 35.19 197 GLY A CA 1
ATOM 1530 C C . GLY A 1 197 ? 20.658 -11.639 18.837 1.00 35.19 197 GLY A C 1
ATOM 1531 O O . GLY A 1 197 ? 20.797 -11.464 17.637 1.00 35.19 197 GLY A O 1
ATOM 1532 N N . VAL A 1 198 ? 20.622 -12.855 19.380 1.00 36.59 198 VAL A N 1
ATOM 1533 C CA . VAL A 1 198 ? 20.776 -14.176 18.729 1.00 36.59 198 VAL A CA 1
ATOM 1534 C C . VAL A 1 198 ? 19.633 -14.509 17.726 1.00 36.59 198 VAL A C 1
ATOM 1536 O O . VAL A 1 198 ? 19.438 -15.655 17.348 1.00 36.59 198 VAL A O 1
ATOM 1539 N N . TYR A 1 199 ? 18.881 -13.504 17.262 1.00 39.38 199 TYR A N 1
ATOM 1540 C CA . TYR A 1 199 ? 17.730 -13.626 16.354 1.00 39.38 199 TYR A CA 1
ATOM 1541 C C . TYR A 1 199 ? 17.583 -12.402 15.425 1.00 39.38 199 TYR A C 1
ATOM 1543 O O . TYR A 1 199 ? 16.463 -11.965 15.166 1.00 39.38 199 TYR A O 1
ATOM 1551 N N . ASP A 1 200 ? 18.675 -11.786 14.954 1.00 45.56 200 ASP A N 1
ATOM 1552 C CA . ASP A 1 200 ? 18.554 -10.684 13.983 1.00 45.56 200 ASP A CA 1
ATOM 1553 C C . ASP A 1 200 ? 18.379 -11.240 12.563 1.00 45.56 200 ASP A C 1
ATOM 1555 O O . ASP A 1 200 ? 19.308 -11.349 11.770 1.00 45.56 200 ASP A O 1
ATOM 1559 N N . ASP A 1 201 ? 17.153 -11.668 12.271 1.00 57.78 201 ASP A N 1
ATOM 1560 C CA . ASP A 1 201 ? 16.737 -12.318 11.034 1.00 57.78 201 ASP A CA 1
ATOM 1561 C C . ASP A 1 201 ? 15.988 -11.332 10.104 1.00 57.78 201 ASP A C 1
ATOM 1563 O O . ASP A 1 201 ? 15.065 -11.722 9.380 1.00 57.78 201 ASP A O 1
ATOM 1567 N N . ARG A 1 202 ? 16.383 -10.043 10.120 1.00 74.81 202 ARG A N 1
ATOM 1568 C CA . ARG A 1 202 ? 15.740 -8.886 9.442 1.00 74.81 202 ARG A CA 1
ATOM 1569 C C . ARG A 1 202 ? 15.852 -8.890 7.913 1.00 74.81 202 ARG A C 1
ATOM 1571 O O . ARG A 1 202 ? 16.190 -7.893 7.276 1.00 74.81 202 ARG A O 1
ATOM 1578 N N . GLU A 1 203 ? 15.490 -10.006 7.305 1.00 88.56 203 GLU A N 1
ATOM 1579 C CA . GLU A 1 203 ? 15.337 -10.141 5.867 1.00 88.56 203 GLU A CA 1
ATOM 1580 C C . GLU A 1 203 ? 14.387 -9.072 5.330 1.00 88.56 203 GLU A C 1
ATOM 1582 O O . GLU A 1 203 ? 13.251 -8.921 5.798 1.00 88.56 203 GLU A O 1
ATOM 1587 N N . THR A 1 204 ? 14.854 -8.349 4.318 1.00 93.00 204 THR A N 1
ATOM 1588 C CA . THR A 1 204 ? 14.059 -7.351 3.608 1.00 93.00 204 THR A CA 1
ATOM 1589 C C . THR A 1 204 ? 13.803 -7.841 2.193 1.00 93.00 204 THR A C 1
ATOM 1591 O O . THR A 1 204 ? 14.701 -8.348 1.527 1.00 93.00 204 THR A O 1
ATOM 1594 N N . TRP A 1 205 ? 12.562 -7.716 1.737 1.00 95.12 205 TRP A N 1
ATOM 1595 C CA . TRP A 1 205 ? 12.089 -8.245 0.463 1.00 95.12 205 TRP A CA 1
ATOM 1596 C C . TRP A 1 205 ? 11.473 -7.131 -0.378 1.00 95.12 205 TRP A C 1
ATOM 1598 O O . TRP A 1 205 ? 10.730 -6.303 0.146 1.00 95.12 205 TRP A O 1
ATOM 1608 N N . ALA A 1 206 ? 11.738 -7.144 -1.683 1.00 96.31 206 ALA A N 1
ATOM 1609 C CA . ALA A 1 206 ? 11.063 -6.321 -2.679 1.00 96.31 206 ALA A CA 1
ATOM 1610 C C . ALA A 1 206 ? 9.940 -7.134 -3.335 1.00 96.31 206 ALA A C 1
ATOM 1612 O O . ALA A 1 206 ? 10.210 -8.122 -4.015 1.00 96.31 206 ALA A O 1
ATOM 1613 N N . LEU A 1 207 ? 8.686 -6.739 -3.126 1.00 96.69 207 LEU A N 1
ATOM 1614 C CA . LEU A 1 207 ? 7.484 -7.429 -3.598 1.00 96.69 207 LEU A CA 1
ATOM 1615 C C . LEU A 1 207 ? 6.871 -6.658 -4.762 1.00 96.69 207 LEU A C 1
ATOM 1617 O O . LEU A 1 207 ? 6.606 -5.465 -4.641 1.00 96.69 207 LEU A O 1
ATOM 1621 N N . VAL A 1 208 ? 6.551 -7.342 -5.857 1.00 96.25 208 VAL A N 1
ATOM 1622 C CA . VAL A 1 208 ? 5.747 -6.765 -6.938 1.00 96.25 208 VAL A CA 1
ATOM 1623 C C . VAL A 1 208 ? 4.303 -6.650 -6.464 1.00 96.25 208 VAL A C 1
ATOM 1625 O O . VAL A 1 208 ? 3.627 -7.659 -6.264 1.00 96.25 208 VAL A O 1
ATOM 1628 N N . ILE A 1 209 ? 3.827 -5.417 -6.305 1.00 95.31 209 ILE A N 1
ATOM 1629 C CA . ILE A 1 209 ? 2.431 -5.124 -5.956 1.00 95.31 209 ILE A CA 1
ATOM 1630 C C . ILE A 1 209 ? 1.664 -4.467 -7.103 1.00 95.31 209 ILE A C 1
ATOM 1632 O O . ILE A 1 209 ? 0.447 -4.420 -7.057 1.00 95.31 209 ILE A O 1
ATOM 1636 N N . GLY A 1 210 ? 2.350 -3.984 -8.139 1.00 93.56 210 GLY A N 1
ATOM 1637 C CA . GLY A 1 210 ? 1.731 -3.440 -9.343 1.00 93.56 210 GLY A CA 1
ATOM 1638 C C . GLY A 1 210 ? 2.555 -3.795 -10.569 1.00 93.56 210 GLY A C 1
ATOM 1639 O O . GLY A 1 210 ? 3.784 -3.803 -10.515 1.00 93.56 210 GLY A O 1
ATOM 1640 N N . ARG A 1 211 ? 1.872 -4.100 -11.671 1.00 92.94 211 ARG A N 1
ATOM 1641 C CA . ARG A 1 211 ? 2.478 -4.326 -12.984 1.00 92.94 211 ARG A CA 1
ATOM 1642 C C . ARG A 1 211 ? 1.506 -3.842 -14.042 1.00 92.94 211 ARG A C 1
ATOM 1644 O O . ARG A 1 211 ? 0.421 -4.406 -14.181 1.00 92.94 211 ARG A O 1
ATOM 1651 N N . PHE A 1 212 ? 1.885 -2.823 -14.801 1.00 89.50 212 PHE A N 1
ATOM 1652 C CA . PHE A 1 212 ? 1.044 -2.321 -15.882 1.00 89.50 212 PHE A CA 1
ATOM 1653 C C . PHE A 1 212 ? 1.866 -2.005 -17.125 1.00 89.50 212 PHE A C 1
ATOM 1655 O O . PHE A 1 212 ? 3.054 -1.703 -17.060 1.00 89.50 212 PHE A O 1
ATOM 1662 N N . LYS A 1 213 ? 1.210 -2.112 -18.280 1.00 90.12 213 LYS A N 1
ATOM 1663 C CA . LYS A 1 213 ? 1.806 -1.795 -19.572 1.00 90.12 213 LYS A CA 1
ATOM 1664 C C . LYS A 1 213 ? 1.637 -0.302 -19.846 1.00 90.12 213 LYS A C 1
ATOM 1666 O O . LYS A 1 213 ? 0.510 0.155 -20.048 1.00 90.12 213 LYS A O 1
ATOM 1671 N N . ASN A 1 214 ? 2.731 0.452 -19.844 1.00 88.06 214 ASN A N 1
ATOM 1672 C CA . ASN A 1 214 ? 2.740 1.858 -20.212 1.00 88.06 214 ASN A CA 1
ATOM 1673 C C . ASN A 1 214 ? 3.038 2.009 -21.706 1.00 88.06 214 ASN A C 1
ATOM 1675 O O . ASN A 1 214 ? 4.138 1.720 -22.173 1.00 88.06 214 ASN A O 1
ATOM 1679 N N . LEU A 1 215 ? 2.036 2.465 -22.456 1.00 88.25 215 LEU A N 1
ATOM 1680 C CA . LEU A 1 215 ? 2.168 2.722 -23.889 1.00 88.25 215 LEU A CA 1
ATOM 1681 C C . LEU A 1 215 ? 2.838 4.070 -24.175 1.00 88.25 215 LEU A C 1
ATOM 1683 O O . LEU A 1 215 ? 3.384 4.245 -25.251 1.00 88.25 215 LEU A O 1
ATOM 1687 N N . ASN A 1 216 ? 2.847 4.999 -23.217 1.00 88.06 216 ASN A N 1
ATOM 1688 C CA . ASN A 1 216 ? 3.367 6.359 -23.385 1.00 88.06 216 ASN A CA 1
ATOM 1689 C C . ASN A 1 216 ? 4.827 6.509 -22.935 1.00 88.06 216 ASN A C 1
ATOM 1691 O O . ASN A 1 216 ? 5.342 7.619 -22.895 1.00 88.06 216 ASN A O 1
ATOM 1695 N N . ARG A 1 217 ? 5.501 5.419 -22.562 1.00 88.06 217 ARG A N 1
ATOM 1696 C CA . ARG A 1 217 ? 6.898 5.438 -22.119 1.00 88.06 217 ARG A CA 1
ATOM 1697 C C . ARG A 1 217 ? 7.793 4.932 -23.245 1.00 88.06 217 ARG A C 1
ATOM 1699 O O . ARG A 1 217 ? 7.555 3.856 -23.793 1.00 88.06 217 ARG A O 1
ATOM 1706 N N . ASN A 1 218 ? 8.813 5.707 -23.590 1.00 86.25 218 ASN A N 1
ATOM 1707 C CA . ASN A 1 218 ? 9.797 5.314 -24.589 1.00 86.25 218 ASN A CA 1
ATOM 1708 C C . ASN A 1 218 ? 10.719 4.210 -24.021 1.00 86.25 218 ASN A C 1
ATOM 1710 O O . ASN A 1 218 ? 11.314 4.421 -22.961 1.00 86.25 218 ASN A O 1
ATOM 1714 N N . PRO A 1 219 ? 10.863 3.050 -24.689 1.00 85.75 219 PRO A N 1
ATOM 1715 C CA . PRO A 1 219 ? 11.664 1.934 -24.187 1.00 85.75 219 PRO A CA 1
ATOM 1716 C C . PRO A 1 219 ? 13.172 2.203 -24.158 1.00 85.75 219 PRO A C 1
ATOM 1718 O O . PRO A 1 219 ? 13.872 1.529 -23.404 1.00 85.75 219 PRO A O 1
ATOM 1721 N N . GLU A 1 220 ? 13.677 3.145 -24.949 1.00 85.12 220 GLU A N 1
ATOM 1722 C CA . GLU A 1 220 ? 15.104 3.477 -25.014 1.00 85.12 220 GLU A CA 1
ATOM 1723 C C . GLU A 1 220 ? 15.455 4.598 -24.035 1.00 85.12 220 GLU A C 1
ATOM 1725 O O . GLU A 1 220 ? 16.410 4.487 -23.273 1.00 85.12 220 GLU A O 1
ATOM 1730 N N . THR A 1 221 ? 14.656 5.670 -24.013 1.00 86.50 221 THR A N 1
ATOM 1731 C CA . THR A 1 221 ? 14.961 6.867 -23.208 1.00 86.50 221 THR A CA 1
ATOM 1732 C C . THR A 1 221 ? 14.303 6.879 -21.830 1.00 86.50 221 THR A C 1
ATOM 1734 O O . THR A 1 221 ? 14.634 7.731 -21.009 1.00 86.50 221 THR A O 1
ATOM 1737 N N . TRP A 1 222 ? 13.342 5.983 -21.576 1.00 85.62 222 TRP A N 1
ATOM 1738 C CA . TRP A 1 222 ? 12.503 5.939 -20.368 1.00 85.62 222 TRP A CA 1
ATOM 1739 C C . TRP A 1 222 ? 11.701 7.226 -20.083 1.00 85.62 222 TRP A C 1
ATOM 1741 O O . TRP A 1 222 ? 11.145 7.412 -18.999 1.00 85.62 222 TRP A O 1
ATOM 1751 N N . LYS A 1 223 ? 11.578 8.127 -21.064 1.00 86.31 223 LYS A N 1
ATOM 1752 C CA . LYS A 1 223 ? 10.773 9.348 -20.937 1.00 86.31 223 LYS A CA 1
ATOM 1753 C C . LYS A 1 223 ? 9.316 9.084 -21.302 1.00 86.31 223 LYS A C 1
ATOM 1755 O O . LYS A 1 223 ? 9.020 8.275 -22.184 1.00 86.31 223 LYS A O 1
ATOM 1760 N N . VAL A 1 224 ? 8.402 9.777 -20.621 1.00 84.62 224 VAL A N 1
ATOM 1761 C CA . VAL A 1 224 ? 6.994 9.827 -21.035 1.00 84.62 224 VAL A CA 1
ATOM 1762 C C . VAL A 1 224 ? 6.895 10.720 -22.266 1.00 84.62 224 VAL A C 1
ATOM 1764 O O . VAL A 1 224 ? 7.362 11.856 -22.244 1.00 84.62 224 VAL A O 1
ATOM 1767 N N . GLN A 1 225 ? 6.279 10.218 -23.329 1.00 84.31 225 GLN A N 1
ATOM 1768 C CA . GLN A 1 225 ? 6.039 10.956 -24.560 1.00 84.31 225 GLN A CA 1
ATOM 1769 C C . GLN A 1 225 ? 4.639 10.670 -25.104 1.00 84.31 225 GLN A C 1
ATOM 1771 O O . GLN A 1 225 ? 4.072 9.594 -24.907 1.00 84.31 225 GLN A O 1
ATOM 1776 N N . GLY A 1 226 ? 4.063 11.674 -25.763 1.00 80.25 226 GLY A N 1
ATOM 1777 C CA . GLY A 1 226 ? 2.809 11.517 -26.485 1.00 80.25 226 GLY A CA 1
ATOM 1778 C C . GLY A 1 226 ? 3.054 10.806 -27.809 1.00 80.25 226 GLY A C 1
ATOM 1779 O O . GLY A 1 226 ? 4.012 11.119 -28.509 1.00 80.25 226 GLY A O 1
ATOM 1780 N N . TRP A 1 227 ? 2.167 9.882 -28.153 1.00 78.06 227 TRP A N 1
ATOM 1781 C CA . TRP A 1 227 ? 2.160 9.225 -29.455 1.00 78.06 227 TRP A CA 1
ATOM 1782 C C . TRP A 1 227 ? 0.993 9.745 -30.283 1.00 78.06 227 TRP A C 1
ATOM 1784 O O . TRP A 1 227 ? -0.066 10.092 -29.746 1.00 78.06 227 TRP A O 1
ATOM 1794 N N . SER A 1 228 ? 1.171 9.801 -31.599 1.00 77.81 228 SER A N 1
ATOM 1795 C CA . SER A 1 228 ? 0.058 10.079 -32.504 1.00 77.81 228 SER A CA 1
ATOM 1796 C C . SER A 1 228 ? -0.968 8.938 -32.445 1.00 77.81 228 SER A C 1
ATOM 1798 O O . SER A 1 228 ? -0.636 7.793 -32.145 1.00 77.81 228 SER A O 1
ATOM 1800 N N . LYS A 1 229 ? -2.243 9.213 -32.762 1.00 68.75 229 LYS A N 1
ATOM 1801 C CA . LYS A 1 229 ? -3.310 8.186 -32.734 1.00 68.75 229 LYS A CA 1
ATOM 1802 C C . LYS A 1 229 ? -3.047 6.992 -33.669 1.00 68.75 229 LYS A C 1
ATOM 1804 O O . LYS A 1 229 ? -3.645 5.936 -33.479 1.00 68.75 229 LYS A O 1
ATOM 1809 N N . SER A 1 230 ? -2.212 7.176 -34.690 1.00 72.19 230 SER A N 1
ATOM 1810 C CA . SER A 1 230 ? -1.817 6.156 -35.666 1.00 72.19 230 SER A CA 1
ATOM 1811 C C . SER A 1 230 ? -0.667 5.267 -35.194 1.00 72.19 230 SER A C 1
ATOM 1813 O O . SER A 1 230 ? -0.486 4.177 -35.732 1.00 72.19 230 SER A O 1
ATOM 1815 N N . GLU A 1 231 ? 0.100 5.699 -34.195 1.00 75.25 231 GLU A N 1
ATOM 1816 C CA . GLU A 1 231 ? 1.205 4.924 -33.645 1.00 75.25 231 GLU A CA 1
ATOM 1817 C C . GLU A 1 231 ? 0.686 3.972 -32.567 1.00 75.25 231 GLU A C 1
ATOM 1819 O O . GLU A 1 231 ? 0.006 4.364 -31.619 1.00 75.25 231 GLU A O 1
ATOM 1824 N N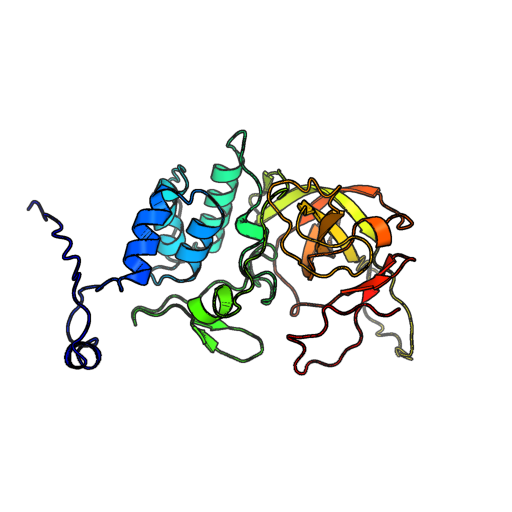 . LYS A 1 232 ? 1.015 2.687 -32.713 1.00 72.62 232 LYS A N 1
ATOM 1825 C CA . LYS A 1 232 ? 0.779 1.665 -31.689 1.00 72.62 232 LYS A CA 1
ATOM 1826 C C . LYS A 1 232 ? 2.128 1.280 -31.089 1.00 72.62 232 LYS A C 1
ATOM 1828 O O . LYS A 1 232 ? 2.692 0.271 -31.511 1.00 72.62 232 LYS A O 1
ATOM 1833 N N . PRO A 1 233 ? 2.678 2.084 -30.164 1.00 80.50 233 PRO A N 1
ATOM 1834 C CA . PRO A 1 233 ? 3.940 1.748 -29.525 1.00 80.50 233 PRO A CA 1
ATOM 1835 C C . PRO A 1 233 ? 3.818 0.386 -28.838 1.00 80.50 233 PRO A C 1
ATOM 1837 O O . PRO A 1 233 ? 2.776 0.053 -28.264 1.00 80.50 233 PRO A O 1
ATOM 1840 N N . GLU A 1 234 ? 4.894 -0.399 -28.880 1.00 79.62 234 GLU A N 1
ATOM 1841 C CA . GLU A 1 234 ? 4.943 -1.699 -28.208 1.00 79.62 234 GLU A CA 1
ATOM 1842 C C . GLU A 1 234 ? 4.675 -1.549 -26.705 1.00 79.62 234 GLU A C 1
ATOM 1844 O O . GLU A 1 234 ? 4.006 -2.400 -26.120 1.00 79.62 234 GLU A O 1
ATOM 1849 N N . GLY A 1 235 ? 5.099 -0.420 -26.123 1.00 83.94 235 GLY A N 1
ATOM 1850 C CA . GLY A 1 235 ? 4.984 -0.088 -24.708 1.00 83.94 235 GLY A CA 1
ATOM 1851 C C . GLY A 1 235 ? 5.967 -0.870 -23.842 1.00 83.94 235 GLY A C 1
ATOM 1852 O O . GLY A 1 235 ? 6.608 -1.818 -24.284 1.00 83.94 235 GLY A O 1
ATOM 1853 N N . VAL A 1 2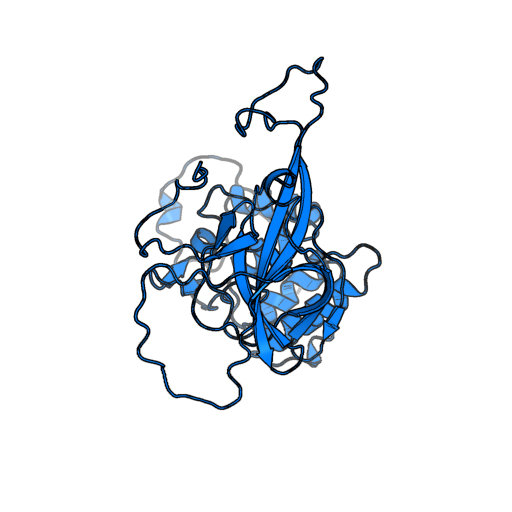36 ? 6.065 -0.486 -22.576 1.00 90.50 236 VAL A N 1
ATOM 1854 C CA . VAL A 1 236 ? 6.939 -1.135 -21.587 1.00 90.50 236 VAL A CA 1
ATOM 1855 C C . VAL A 1 236 ? 6.145 -1.530 -20.356 1.00 90.50 236 VAL A C 1
ATOM 1857 O O . VAL A 1 236 ? 5.083 -0.970 -20.084 1.00 90.50 236 VAL A O 1
ATOM 1860 N N . PHE A 1 237 ? 6.643 -2.511 -19.611 1.00 92.31 237 PHE A N 1
ATOM 1861 C CA . PHE A 1 237 ? 6.058 -2.876 -18.329 1.00 92.31 237 PHE A CA 1
ATOM 1862 C C . PHE A 1 237 ? 6.739 -2.113 -17.201 1.00 92.31 237 PHE A C 1
ATOM 1864 O O . PHE A 1 237 ? 7.959 -2.156 -17.045 1.00 92.31 237 PHE A O 1
ATOM 1871 N N . GLU A 1 238 ? 5.916 -1.434 -16.410 1.00 92.62 238 GLU A N 1
ATOM 1872 C CA . GLU A 1 238 ? 6.330 -0.738 -15.201 1.00 92.62 238 GLU A CA 1
ATOM 1873 C C . GLU A 1 238 ? 5.881 -1.531 -13.982 1.00 92.62 238 GLU A C 1
ATOM 1875 O O . GLU A 1 238 ? 4.723 -1.959 -13.892 1.00 92.62 238 GLU A O 1
ATOM 1880 N N . LEU A 1 239 ? 6.805 -1.720 -13.043 1.00 94.06 239 LEU A N 1
ATOM 1881 C CA . LEU A 1 239 ? 6.538 -2.349 -11.760 1.00 94.06 239 LEU A CA 1
ATOM 1882 C C . LEU A 1 239 ? 6.348 -1.293 -10.670 1.00 94.06 239 LEU A C 1
ATOM 1884 O O . LEU A 1 239 ? 7.020 -0.258 -10.627 1.00 94.06 239 LEU A O 1
ATOM 1888 N N . THR A 1 240 ? 5.443 -1.600 -9.747 1.00 94.88 240 THR A N 1
ATOM 1889 C CA . THR A 1 240 ? 5.379 -0.985 -8.422 1.00 94.88 240 THR A CA 1
ATOM 1890 C C . THR A 1 240 ? 5.849 -2.009 -7.405 1.00 94.88 240 THR A C 1
ATOM 1892 O O . THR A 1 240 ? 5.287 -3.106 -7.321 1.00 94.88 240 THR A O 1
ATOM 1895 N N . LEU A 1 241 ? 6.873 -1.644 -6.640 1.00 95.69 241 LEU A N 1
ATOM 1896 C CA . LEU A 1 241 ? 7.484 -2.497 -5.636 1.00 95.69 241 LEU A CA 1
ATOM 1897 C C . LEU A 1 241 ? 7.125 -2.011 -4.233 1.00 95.69 241 LEU A C 1
ATOM 1899 O O . LEU A 1 241 ? 7.204 -0.819 -3.933 1.00 95.69 241 LEU A O 1
ATOM 1903 N N . MET A 1 242 ? 6.759 -2.947 -3.364 1.00 95.88 242 MET A N 1
ATOM 1904 C CA . MET A 1 242 ? 6.675 -2.738 -1.925 1.00 95.88 242 MET A CA 1
ATOM 1905 C C . MET A 1 242 ? 7.847 -3.427 -1.250 1.00 95.88 242 MET A C 1
ATOM 1907 O O . MET A 1 242 ? 8.071 -4.615 -1.452 1.00 95.88 242 MET A O 1
ATOM 1911 N N . PHE A 1 243 ? 8.556 -2.692 -0.409 1.00 94.81 243 PHE A N 1
ATOM 1912 C CA . PHE A 1 243 ? 9.649 -3.214 0.387 1.00 94.81 243 PHE A CA 1
ATOM 1913 C C . PHE A 1 243 ? 9.147 -3.517 1.787 1.00 94.81 243 PHE A C 1
ATOM 1915 O O . PHE A 1 243 ? 8.527 -2.665 2.438 1.00 94.81 243 PHE A O 1
ATOM 1922 N N . VAL A 1 244 ? 9.398 -4.738 2.244 1.00 94.88 244 VAL A N 1
ATOM 1923 C CA . VAL A 1 244 ? 8.923 -5.226 3.538 1.00 94.88 244 VAL A CA 1
ATOM 1924 C C . VAL A 1 244 ? 10.060 -5.883 4.300 1.00 94.88 244 VAL A C 1
ATOM 1926 O O . VAL A 1 244 ? 10.861 -6.602 3.710 1.00 94.88 244 VAL A O 1
ATOM 1929 N N . GLN A 1 245 ? 10.120 -5.653 5.606 1.00 93.75 245 GLN A N 1
ATOM 1930 C CA . GLN A 1 245 ? 11.134 -6.234 6.479 1.00 93.75 245 GLN A CA 1
ATOM 1931 C C . GLN A 1 245 ? 10.487 -7.200 7.467 1.00 93.75 245 GLN A C 1
ATOM 1933 O O . GLN A 1 245 ? 9.459 -6.891 8.089 1.00 93.75 245 GLN A O 1
ATOM 1938 N N . ARG A 1 246 ? 11.099 -8.377 7.617 1.00 92.38 246 ARG A N 1
ATOM 1939 C CA . ARG A 1 246 ? 10.676 -9.377 8.594 1.00 92.38 246 ARG A CA 1
ATOM 1940 C C . ARG A 1 246 ? 10.908 -8.851 10.005 1.00 92.38 246 ARG A C 1
ATOM 1942 O O . ARG A 1 246 ? 11.952 -8.280 10.303 1.00 92.38 246 ARG A O 1
ATOM 1949 N N . HIS A 1 247 ? 9.920 -9.037 10.873 1.00 89.50 247 HIS A N 1
ATOM 1950 C CA . HIS A 1 247 ? 10.041 -8.666 12.286 1.00 89.50 247 HIS A CA 1
ATOM 1951 C C . HIS A 1 247 ? 9.598 -9.765 13.259 1.00 89.50 247 HIS A C 1
ATOM 1953 O O . HIS A 1 247 ? 9.791 -9.609 14.465 1.00 89.50 247 HIS A O 1
ATOM 1959 N N . LYS A 1 248 ? 8.946 -10.822 12.761 1.00 89.38 248 LYS A N 1
ATOM 1960 C CA . LYS A 1 248 ? 8.647 -12.089 13.449 1.00 89.38 248 LYS A CA 1
ATOM 1961 C C . LYS A 1 248 ? 8.515 -13.193 12.392 1.00 89.38 248 LYS A C 1
ATOM 1963 O O . LYS A 1 248 ? 8.476 -12.895 11.200 1.00 89.38 248 LYS A O 1
ATOM 1968 N N . TYR A 1 249 ? 8.397 -14.449 12.828 1.00 89.38 249 TYR A N 1
ATOM 1969 C CA . TYR A 1 249 ? 8.152 -15.592 11.945 1.00 89.38 249 TYR A CA 1
ATOM 1970 C C . TYR A 1 249 ? 6.991 -15.315 10.975 1.00 89.38 249 TYR A C 1
ATOM 1972 O O . TYR A 1 249 ? 5.869 -15.082 11.415 1.00 89.38 249 TYR A O 1
ATOM 1980 N N . GLU A 1 250 ? 7.299 -15.281 9.675 1.00 89.94 250 GLU A N 1
ATOM 1981 C CA . GLU A 1 250 ? 6.384 -14.984 8.556 1.00 89.94 250 GLU A CA 1
ATOM 1982 C C . GLU A 1 250 ? 5.665 -13.619 8.580 1.00 89.94 250 GLU A C 1
ATOM 1984 O O . GLU A 1 250 ? 4.885 -13.331 7.670 1.00 89.94 250 GLU A O 1
ATOM 1989 N N . LEU A 1 251 ? 5.953 -12.749 9.553 1.00 93.81 251 LEU A N 1
ATOM 1990 C CA . LEU A 1 251 ? 5.333 -11.430 9.680 1.00 93.81 251 LEU A CA 1
ATOM 1991 C C . LEU A 1 251 ? 6.284 -10.326 9.232 1.00 93.81 251 LEU A C 1
ATOM 1993 O O . LEU A 1 251 ? 7.419 -10.200 9.713 1.00 93.81 251 LEU A O 1
ATOM 1997 N N . PHE A 1 252 ? 5.771 -9.492 8.336 1.00 95.00 252 PHE A N 1
ATOM 1998 C CA . PHE A 1 252 ? 6.501 -8.404 7.717 1.00 95.00 252 PHE A CA 1
ATOM 1999 C C . PHE A 1 252 ? 5.789 -7.076 7.948 1.00 95.00 252 PHE A C 1
ATOM 2001 O O . PHE A 1 252 ? 4.562 -7.007 8.016 1.00 95.00 252 PHE A O 1
ATOM 2008 N N . HIS A 1 253 ? 6.568 -6.002 7.991 1.00 94.38 253 HIS A N 1
ATOM 2009 C CA . HIS A 1 253 ? 6.051 -4.640 7.988 1.00 94.38 253 HIS A CA 1
ATOM 2010 C C . HIS A 1 253 ? 6.603 -3.891 6.779 1.00 94.38 253 HIS A C 1
ATOM 2012 O O . HIS A 1 253 ? 7.724 -4.149 6.336 1.00 94.38 253 HIS A O 1
ATOM 2018 N N . ARG A 1 254 ? 5.814 -2.965 6.231 1.00 94.19 254 ARG A N 1
ATOM 2019 C CA . ARG A 1 254 ? 6.251 -2.110 5.122 1.00 94.19 254 ARG A CA 1
ATOM 2020 C C . ARG A 1 254 ? 7.349 -1.156 5.596 1.00 94.19 254 ARG A C 1
ATOM 2022 O O . ARG A 1 254 ? 7.144 -0.432 6.568 1.00 94.19 254 ARG A O 1
ATOM 2029 N N . VAL A 1 255 ? 8.455 -1.103 4.859 1.00 91.88 255 VAL A N 1
ATOM 2030 C CA . VAL A 1 255 ? 9.559 -0.149 5.082 1.00 91.88 255 VAL A CA 1
ATOM 2031 C C . VAL A 1 255 ? 9.687 0.880 3.961 1.00 91.88 255 VAL A C 1
ATOM 2033 O O . VAL A 1 255 ? 10.186 1.979 4.187 1.00 91.88 255 VAL A O 1
ATOM 2036 N N . GLY A 1 256 ? 9.189 0.577 2.762 1.00 91.38 256 GLY A N 1
ATOM 2037 C CA . GLY A 1 256 ? 9.240 1.500 1.633 1.00 91.38 256 GLY A CA 1
ATOM 2038 C C . GLY A 1 256 ? 8.419 1.024 0.447 1.00 91.38 256 GLY A C 1
ATOM 2039 O O . GLY A 1 256 ? 7.916 -0.098 0.423 1.00 91.38 256 GLY A O 1
ATOM 2040 N N . MET A 1 257 ? 8.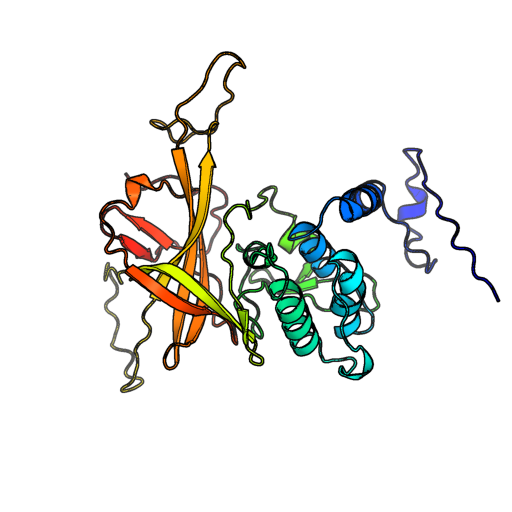267 1.901 -0.537 1.00 92.19 257 MET A N 1
ATOM 2041 C CA . MET A 1 257 ? 7.622 1.613 -1.815 1.00 92.19 257 MET A CA 1
ATOM 2042 C C . MET A 1 257 ? 8.303 2.438 -2.900 1.00 92.19 257 MET A C 1
ATOM 2044 O O . MET A 1 257 ? 8.644 3.595 -2.652 1.00 92.19 257 MET A O 1
ATOM 2048 N N . GLU A 1 258 ? 8.473 1.853 -4.081 1.00 92.31 258 GLU A N 1
ATOM 2049 C CA . GLU A 1 258 ? 9.013 2.513 -5.274 1.00 92.31 258 GLU A CA 1
ATOM 2050 C C . GLU A 1 258 ? 8.146 2.143 -6.489 1.00 92.31 258 GLU A C 1
ATOM 2052 O O . GLU A 1 258 ? 7.467 1.111 -6.499 1.00 92.31 258 GLU A O 1
ATOM 2057 N N . ARG A 1 259 ? 8.125 2.992 -7.517 1.00 90.94 259 ARG A N 1
ATOM 2058 C CA . ARG A 1 259 ? 7.262 2.832 -8.697 1.00 90.94 259 ARG A CA 1
ATOM 2059 C C . ARG A 1 259 ? 7.971 3.248 -9.972 1.00 90.94 259 ARG A C 1
ATOM 2061 O O . ARG A 1 259 ? 9.058 3.805 -9.911 1.00 90.94 259 ARG A O 1
ATOM 2068 N N . GLU A 1 260 ? 7.310 3.009 -11.105 1.00 89.62 260 GLU A N 1
ATOM 2069 C CA . GLU A 1 260 ? 7.845 3.313 -12.439 1.00 89.62 260 GLU A CA 1
ATOM 2070 C C . GLU A 1 260 ? 9.175 2.581 -12.682 1.00 89.62 260 GLU A C 1
ATOM 2072 O O . GLU A 1 260 ? 10.078 3.078 -13.355 1.00 89.62 260 GLU A O 1
ATOM 2077 N N . ILE A 1 261 ? 9.292 1.379 -12.105 1.00 91.44 261 ILE A N 1
ATOM 2078 C CA . ILE A 1 261 ? 10.469 0.530 -12.246 1.00 91.44 261 ILE A CA 1
ATOM 2079 C C . ILE A 1 261 ? 10.378 -0.212 -13.574 1.00 91.44 261 ILE A C 1
ATOM 2081 O O . ILE A 1 261 ? 9.404 -0.922 -13.826 1.00 91.44 261 ILE A O 1
ATOM 2085 N N . ASP A 1 262 ? 11.405 -0.077 -14.405 1.00 91.75 262 ASP A N 1
ATOM 2086 C CA . ASP A 1 262 ? 11.524 -0.826 -15.653 1.00 91.75 262 ASP A CA 1
ATOM 2087 C C . ASP A 1 262 ? 11.683 -2.324 -15.368 1.00 91.75 262 ASP A C 1
ATOM 2089 O O . ASP A 1 262 ? 12.719 -2.758 -14.859 1.00 91.75 262 ASP A O 1
ATOM 2093 N N . GLU A 1 263 ? 10.669 -3.128 -15.715 1.00 93.19 263 GLU A N 1
ATOM 2094 C CA . GLU A 1 263 ? 10.682 -4.580 -15.491 1.00 93.19 263 GLU A CA 1
ATOM 2095 C C . GLU A 1 263 ? 11.934 -5.237 -16.097 1.00 93.19 263 GLU A C 1
ATOM 2097 O O . GLU A 1 263 ? 12.498 -6.162 -15.505 1.00 93.19 263 GLU A O 1
ATOM 2102 N N . ARG A 1 264 ? 12.424 -4.723 -17.234 1.00 91.19 264 ARG A N 1
ATOM 2103 C CA . ARG A 1 264 ? 13.595 -5.265 -17.942 1.00 91.19 264 ARG A CA 1
ATOM 2104 C C . ARG A 1 264 ? 14.865 -5.189 -17.097 1.00 91.19 264 ARG A C 1
ATOM 2106 O O . ARG A 1 264 ? 15.680 -6.104 -17.162 1.00 91.19 264 ARG A O 1
ATOM 2113 N N . LYS A 1 265 ? 15.000 -4.156 -16.255 1.00 90.44 265 LYS A N 1
ATOM 2114 C CA . LYS A 1 265 ? 16.145 -3.973 -15.341 1.00 90.44 265 LYS A CA 1
ATOM 2115 C C . LYS A 1 265 ? 16.154 -4.955 -14.172 1.00 90.44 265 LYS A C 1
ATOM 2117 O O . LYS A 1 265 ? 17.132 -5.030 -13.442 1.00 90.44 265 LYS A O 1
ATOM 2122 N N . THR A 1 266 ? 15.069 -5.701 -13.998 1.00 91.94 266 THR A N 1
ATOM 2123 C CA . THR A 1 266 ? 14.908 -6.662 -12.905 1.00 91.94 266 THR A CA 1
ATOM 2124 C C . THR A 1 266 ? 14.929 -8.113 -13.383 1.00 91.94 266 THR A C 1
ATOM 2126 O O . THR A 1 266 ? 14.620 -9.020 -12.613 1.00 91.94 266 THR A O 1
ATOM 2129 N N . ARG A 1 267 ? 15.253 -8.361 -14.660 1.00 89.31 267 ARG A N 1
ATOM 2130 C CA . ARG A 1 267 ? 15.171 -9.693 -15.281 1.00 89.31 267 ARG A CA 1
ATOM 2131 C C . ARG A 1 267 ? 16.026 -10.741 -14.567 1.00 89.31 267 ARG A C 1
ATOM 2133 O O . ARG A 1 267 ? 15.566 -11.870 -14.419 1.00 89.31 267 ARG A O 1
ATOM 2140 N N . ASP A 1 268 ? 17.206 -10.341 -14.107 1.00 89.62 268 ASP A N 1
ATOM 2141 C CA . ASP A 1 268 ? 18.208 -11.245 -13.530 1.00 89.62 268 ASP A CA 1
ATOM 2142 C C . ASP A 1 268 ? 18.127 -11.336 -12.001 1.00 89.62 268 ASP A C 1
ATOM 2144 O O . ASP A 1 268 ? 18.940 -12.000 -11.359 1.00 89.62 268 ASP A O 1
ATOM 2148 N N . TRP A 1 269 ? 17.130 -10.690 -11.390 1.00 92.88 269 TRP A N 1
ATOM 2149 C CA . TRP A 1 269 ? 16.902 -10.827 -9.958 1.00 92.88 269 TRP A CA 1
ATOM 2150 C C . TRP A 1 269 ? 16.454 -12.250 -9.624 1.00 92.88 269 TRP A C 1
ATOM 2152 O O . TRP A 1 269 ? 15.692 -12.875 -10.368 1.00 92.88 269 TRP A O 1
ATOM 2162 N N . ASN A 1 270 ? 16.857 -12.731 -8.447 1.00 92.06 270 ASN A N 1
ATOM 2163 C CA . ASN A 1 270 ? 16.418 -14.019 -7.917 1.00 92.06 270 ASN A CA 1
ATOM 2164 C C . ASN A 1 270 ? 14.964 -13.945 -7.420 1.00 92.06 270 ASN A C 1
ATOM 2166 O O . ASN A 1 270 ? 14.679 -13.853 -6.223 1.00 92.06 270 ASN A O 1
ATOM 2170 N N . TRP A 1 271 ? 14.035 -13.911 -8.371 1.00 95.00 271 TRP A N 1
ATOM 2171 C CA . TRP A 1 271 ? 12.613 -13.824 -8.105 1.00 95.00 271 TRP A CA 1
ATOM 2172 C C . TRP A 1 271 ? 12.056 -15.139 -7.575 1.00 95.00 271 TRP A C 1
ATOM 2174 O O . TRP A 1 271 ? 12.197 -16.198 -8.178 1.00 95.00 271 TRP A O 1
ATOM 2184 N N . THR A 1 272 ? 11.292 -15.033 -6.499 1.00 95.44 272 THR A N 1
ATOM 2185 C CA . THR A 1 272 ? 10.513 -16.121 -5.916 1.00 95.44 272 THR A CA 1
ATOM 2186 C C . THR A 1 272 ? 9.038 -15.751 -5.921 1.00 95.44 272 THR A C 1
ATOM 2188 O O . THR A 1 272 ? 8.683 -14.572 -5.911 1.00 95.44 272 THR A O 1
ATOM 2191 N N . TYR A 1 273 ? 8.158 -16.747 -5.953 1.00 96.69 273 TYR A N 1
ATOM 2192 C CA . TYR A 1 273 ? 6.729 -16.536 -5.750 1.00 96.69 273 TYR A CA 1
ATOM 2193 C C . TYR A 1 273 ? 6.336 -17.165 -4.422 1.00 96.69 273 TYR A C 1
ATOM 2195 O O . TYR A 1 273 ? 6.480 -18.374 -4.243 1.00 96.69 273 TYR A O 1
ATOM 2203 N N . ARG A 1 274 ? 5.888 -16.347 -3.470 1.00 95.88 274 ARG A N 1
ATOM 2204 C CA . ARG A 1 274 ? 5.555 -16.828 -2.126 1.00 95.88 274 ARG A CA 1
ATOM 2205 C C . ARG A 1 274 ? 4.448 -16.010 -1.477 1.00 95.88 274 ARG A C 1
ATOM 2207 O O . ARG A 1 274 ? 4.089 -14.927 -1.942 1.00 95.88 274 ARG A O 1
ATOM 2214 N N . ARG A 1 275 ? 3.912 -16.560 -0.391 1.00 96.94 275 ARG A N 1
ATOM 2215 C CA . ARG A 1 275 ? 2.942 -15.901 0.481 1.00 96.94 275 ARG A CA 1
ATOM 2216 C C . ARG A 1 275 ? 3.657 -14.934 1.421 1.00 96.94 275 ARG A C 1
ATOM 2218 O O . ARG A 1 275 ? 4.701 -15.277 1.978 1.00 96.94 275 ARG A O 1
ATOM 2225 N N . PHE A 1 276 ? 3.066 -13.761 1.615 1.00 97.19 276 PHE A N 1
ATOM 2226 C CA . PHE A 1 276 ? 3.516 -12.744 2.561 1.00 97.19 276 PHE A CA 1
ATOM 2227 C C . PHE A 1 276 ? 2.370 -12.322 3.473 1.00 97.19 276 PHE A C 1
ATOM 2229 O O . PHE A 1 276 ? 1.227 -12.236 3.026 1.00 97.19 276 PHE A O 1
ATOM 2236 N N . MET A 1 277 ? 2.694 -12.032 4.734 1.00 97.38 277 MET A N 1
ATOM 2237 C CA . MET A 1 277 ? 1.786 -11.427 5.708 1.00 97.38 277 MET A CA 1
ATOM 2238 C C . MET A 1 277 ? 2.352 -10.060 6.091 1.00 97.38 277 MET A C 1
ATOM 2240 O O . MET A 1 277 ? 3.270 -9.962 6.905 1.00 97.38 277 MET A O 1
ATOM 2244 N N . VAL A 1 278 ? 1.842 -9.006 5.455 1.00 96.62 278 VAL A N 1
ATOM 2245 C CA . VAL A 1 278 ? 2.366 -7.642 5.591 1.00 96.62 278 VAL A CA 1
ATOM 2246 C C . VAL A 1 278 ? 1.389 -6.802 6.397 1.00 96.62 278 VAL A C 1
ATOM 2248 O O . VAL A 1 278 ? 0.228 -6.674 6.024 1.00 96.62 278 VAL A O 1
ATOM 2251 N N . GLY A 1 279 ? 1.836 -6.213 7.496 1.00 93.94 279 GLY A N 1
ATOM 2252 C CA . GLY A 1 279 ? 0.978 -5.394 8.342 1.00 93.94 279 GLY A CA 1
ATOM 2253 C C . GLY A 1 279 ? 1.603 -5.131 9.695 1.00 93.94 279 GLY A C 1
ATOM 2254 O O . GLY A 1 279 ? 2.805 -4.866 9.777 1.00 93.94 279 GLY A O 1
ATOM 2255 N N . GLY A 1 280 ? 0.770 -5.146 10.733 1.00 84.75 280 GLY A N 1
ATOM 2256 C CA . GLY A 1 280 ? 1.198 -4.840 12.093 1.00 84.75 280 GLY A CA 1
ATOM 2257 C C . GLY A 1 280 ? 1.787 -3.429 12.234 1.00 84.75 280 GLY A C 1
ATOM 2258 O O . GLY A 1 280 ? 1.608 -2.584 11.351 1.00 84.75 280 GLY A O 1
ATOM 2259 N N . PRO A 1 281 ? 2.504 -3.156 13.334 1.00 84.12 281 PRO A N 1
ATOM 2260 C CA . PRO A 1 281 ? 3.027 -1.826 13.589 1.00 84.12 281 PRO A CA 1
ATOM 2261 C C . PRO A 1 281 ? 4.159 -1.467 12.621 1.00 84.12 281 PRO A C 1
ATOM 2263 O O . PRO A 1 281 ? 5.164 -2.178 12.537 1.00 84.12 281 PRO A O 1
ATOM 2266 N N . GLY A 1 282 ? 4.020 -0.342 11.914 1.00 79.50 282 GLY A N 1
ATOM 2267 C CA . GLY A 1 282 ? 5.111 0.250 11.141 1.00 79.50 282 GLY A CA 1
ATOM 2268 C C . GLY A 1 282 ? 6.281 0.631 12.047 1.00 79.50 282 GLY A C 1
ATOM 2269 O O . GLY A 1 282 ? 6.086 1.100 13.172 1.00 79.50 282 GLY A O 1
ATOM 2270 N N . ARG A 1 283 ? 7.509 0.413 11.567 1.00 80.50 283 ARG A N 1
ATOM 2271 C CA . ARG A 1 283 ? 8.740 0.690 12.316 1.00 80.50 283 ARG A CA 1
ATOM 2272 C C . ARG A 1 283 ? 9.634 1.640 11.539 1.00 80.50 283 ARG A C 1
ATOM 2274 O O . ARG A 1 283 ? 9.819 1.479 10.337 1.00 80.50 283 ARG A O 1
ATOM 2281 N N . GLY A 1 284 ? 10.218 2.598 12.255 1.00 75.62 284 GLY A N 1
ATOM 2282 C CA . GLY A 1 284 ? 11.042 3.637 11.645 1.00 75.62 284 GLY A CA 1
ATOM 2283 C C . GLY A 1 284 ? 10.234 4.507 10.684 1.00 75.62 284 GLY A C 1
ATOM 2284 O O . GLY A 1 284 ? 9.007 4.550 10.751 1.00 75.62 284 GLY A O 1
ATOM 2285 N N . GLY A 1 285 ? 10.926 5.216 9.799 1.00 79.69 285 GLY A N 1
ATOM 2286 C CA . GLY A 1 285 ? 10.260 5.879 8.681 1.00 79.69 285 GLY A CA 1
ATOM 2287 C C . GLY A 1 285 ? 10.641 5.248 7.346 1.00 79.69 285 GLY A C 1
ATOM 2288 O O . GLY A 1 285 ? 11.455 4.324 7.299 1.00 79.69 285 GLY A O 1
ATOM 2289 N N . ARG A 1 286 ? 10.093 5.796 6.261 1.00 83.94 286 ARG A N 1
ATOM 2290 C CA . ARG A 1 286 ? 10.296 5.298 4.901 1.00 83.94 286 ARG A CA 1
ATOM 2291 C C . ARG A 1 286 ? 11.782 5.199 4.544 1.00 83.94 286 ARG A C 1
ATOM 2293 O O . ARG A 1 286 ? 12.537 6.167 4.708 1.00 83.94 286 ARG A O 1
ATOM 2300 N N . GLN A 1 287 ? 12.158 4.035 4.029 1.00 87.31 287 GLN A N 1
ATOM 2301 C CA . GLN A 1 287 ? 13.442 3.736 3.404 1.00 87.31 287 GLN A CA 1
ATOM 2302 C C . GLN A 1 287 ? 13.312 3.849 1.879 1.00 87.31 287 GLN A C 1
ATOM 2304 O O . GLN A 1 287 ? 12.257 3.537 1.317 1.00 87.31 287 GLN A O 1
ATOM 2309 N N . ARG A 1 288 ? 14.379 4.318 1.224 1.00 86.62 288 ARG A N 1
ATOM 2310 C CA . ARG A 1 288 ? 14.497 4.389 -0.239 1.00 86.62 288 ARG A CA 1
ATOM 2311 C C . ARG A 1 288 ? 15.334 3.230 -0.746 1.00 86.62 288 ARG A C 1
ATOM 2313 O O . ARG A 1 288 ? 16.305 2.830 -0.100 1.00 86.62 288 ARG A O 1
ATOM 2320 N N . PHE A 1 289 ? 14.977 2.738 -1.921 1.00 86.06 289 PHE A N 1
ATOM 2321 C CA . PHE A 1 289 ? 15.671 1.626 -2.553 1.00 86.06 289 PHE A CA 1
ATOM 2322 C C . PHE A 1 289 ? 16.060 1.988 -3.979 1.00 86.06 289 PHE A C 1
ATOM 2324 O O . PHE A 1 289 ? 15.279 2.595 -4.712 1.00 86.06 289 PHE A O 1
ATOM 2331 N N . CYS A 1 290 ? 17.263 1.580 -4.367 1.00 84.25 290 CYS A N 1
ATOM 2332 C CA . CYS A 1 290 ? 17.736 1.664 -5.738 1.00 84.25 290 CYS A CA 1
ATOM 2333 C C . CYS A 1 290 ? 17.566 0.310 -6.432 1.00 84.25 290 CYS A C 1
ATOM 2335 O O . CYS A 1 290 ? 17.598 -0.755 -5.807 1.00 84.25 290 CYS A O 1
ATOM 2337 N N . ILE A 1 291 ? 17.399 0.364 -7.750 1.00 83.75 291 ILE A N 1
ATOM 2338 C CA . ILE A 1 291 ? 17.297 -0.809 -8.618 1.00 83.75 291 ILE A CA 1
ATOM 2339 C C . ILE A 1 291 ? 18.653 -1.001 -9.289 1.00 83.75 291 ILE A C 1
ATOM 2341 O O . ILE A 1 291 ? 19.078 -0.129 -10.045 1.00 83.75 291 ILE A O 1
ATOM 2345 N N . SER A 1 292 ? 19.320 -2.125 -9.031 1.00 83.38 292 SER A N 1
ATOM 2346 C CA . SER A 1 292 ? 20.507 -2.546 -9.781 1.00 83.38 292 SER A CA 1
ATOM 2347 C C . SER A 1 292 ? 20.197 -3.796 -10.608 1.00 83.38 292 SER A C 1
ATOM 2349 O O . SER A 1 292 ? 19.189 -4.467 -10.382 1.00 83.38 292 SER A O 1
ATOM 2351 N N . ALA A 1 293 ? 21.077 -4.144 -11.550 1.00 79.12 293 ALA A N 1
ATOM 2352 C CA . ALA A 1 293 ? 20.947 -5.386 -12.314 1.00 79.12 293 ALA A CA 1
ATOM 2353 C C . ALA A 1 293 ? 21.030 -6.641 -11.421 1.00 79.12 293 ALA A C 1
ATOM 2355 O O . ALA A 1 293 ? 20.366 -7.637 -11.695 1.00 79.12 293 ALA A O 1
ATOM 2356 N N . SER A 1 294 ? 21.806 -6.587 -10.331 1.00 78.25 294 SER A N 1
ATOM 2357 C CA . SER A 1 294 ? 22.002 -7.715 -9.413 1.00 78.25 294 SER A CA 1
ATOM 2358 C C . SER A 1 294 ? 20.909 -7.855 -8.352 1.00 78.25 294 SER A C 1
ATOM 2360 O O . SER A 1 294 ? 20.806 -8.908 -7.725 1.00 78.25 294 SER A O 1
ATOM 2362 N N . GLY A 1 295 ? 20.089 -6.827 -8.136 1.00 81.44 295 GLY A N 1
ATOM 2363 C CA . GLY A 1 295 ? 19.012 -6.885 -7.158 1.00 81.44 295 GLY A CA 1
ATOM 2364 C C . GLY A 1 295 ? 18.550 -5.517 -6.664 1.00 81.44 295 GLY A C 1
ATOM 2365 O O . GLY A 1 295 ? 19.094 -4.475 -7.037 1.00 81.44 295 GLY A O 1
ATOM 2366 N N . PRO A 1 296 ? 17.543 -5.497 -5.784 1.00 82.25 296 PRO A N 1
ATOM 2367 C CA . PRO A 1 296 ? 17.223 -4.305 -5.025 1.00 82.25 296 PRO A CA 1
ATOM 2368 C C . PRO A 1 296 ? 18.305 -4.059 -3.968 1.00 82.25 296 PRO A C 1
ATOM 2370 O O . PRO A 1 296 ? 18.737 -4.993 -3.286 1.00 82.25 296 PRO A O 1
ATOM 2373 N N . ILE A 1 297 ? 18.704 -2.797 -3.807 1.00 83.00 297 ILE A N 1
ATOM 2374 C CA . ILE A 1 297 ? 19.691 -2.360 -2.809 1.00 83.00 297 ILE A CA 1
ATOM 2375 C C . ILE A 1 297 ? 19.175 -1.138 -2.048 1.00 83.00 297 ILE A C 1
ATOM 2377 O O . ILE A 1 297 ? 18.362 -0.366 -2.562 1.00 83.00 297 ILE A O 1
ATOM 2381 N N . TYR A 1 298 ? 19.656 -0.940 -0.825 1.00 79.38 298 TYR A N 1
ATOM 2382 C CA . TYR A 1 298 ? 19.372 0.278 -0.067 1.00 79.38 298 TYR A CA 1
ATOM 2383 C C . TYR A 1 298 ? 19.986 1.504 -0.752 1.00 79.38 298 TYR A C 1
ATOM 2385 O O . TYR A 1 298 ? 21.133 1.462 -1.196 1.00 79.38 298 TYR A O 1
ATOM 2393 N N . SER A 1 299 ? 19.233 2.604 -0.814 1.00 75.19 299 SER A N 1
ATOM 2394 C CA . SER A 1 299 ? 19.794 3.906 -1.184 1.00 75.19 299 SER A CA 1
ATOM 2395 C C . SER A 1 299 ? 20.523 4.502 0.024 1.00 75.19 299 SER A C 1
ATOM 2397 O O . SER A 1 299 ? 19.998 4.481 1.140 1.00 75.19 299 SER A O 1
ATOM 2399 N N . VAL A 1 300 ? 21.741 5.001 -0.197 1.00 57.72 300 VAL A N 1
ATOM 2400 C CA . VAL A 1 300 ? 22.603 5.599 0.841 1.00 57.72 300 VAL A CA 1
ATOM 2401 C C . VAL A 1 300 ? 22.416 7.122 0.921 1.00 57.72 300 VAL A C 1
ATOM 2403 O O . VAL A 1 300 ? 23.053 7.776 1.744 1.00 57.72 300 VAL A O 1
ATOM 2406 N N . ASP A 1 301 ? 21.544 7.705 0.095 1.00 46.53 301 ASP A N 1
ATOM 2407 C CA . ASP A 1 301 ? 21.445 9.157 -0.012 1.00 46.53 301 ASP A CA 1
ATOM 2408 C C . ASP A 1 301 ? 20.830 9.778 1.247 1.00 46.53 301 ASP A C 1
ATOM 2410 O O . ASP A 1 301 ? 19.756 9.394 1.725 1.00 46.53 301 ASP A O 1
ATOM 2414 N N . ASN A 1 302 ? 21.578 10.737 1.798 1.00 37.47 302 ASN A N 1
ATOM 2415 C CA . ASN A 1 302 ? 21.224 11.510 2.976 1.00 37.47 302 ASN A CA 1
ATOM 2416 C C . ASN A 1 302 ? 19.889 12.235 2.777 1.00 37.47 302 ASN A C 1
ATOM 2418 O O . ASN A 1 302 ? 19.550 12.702 1.694 1.00 37.47 302 ASN A O 1
ATOM 2422 N N . PHE A 1 303 ? 19.142 12.313 3.874 1.00 40.53 303 PHE A N 1
ATOM 2423 C CA . PHE A 1 303 ? 17.805 12.880 3.981 1.00 40.53 303 PHE A CA 1
ATOM 2424 C C . PHE A 1 303 ? 17.784 14.397 3.754 1.00 40.53 303 PHE A C 1
ATOM 2426 O O . PHE A 1 303 ? 17.560 15.136 4.700 1.00 40.53 303 PHE A O 1
ATOM 2433 N N . GLU A 1 304 ? 17.960 14.866 2.525 1.00 35.81 304 GLU A N 1
ATOM 2434 C CA . GLU A 1 304 ? 17.650 16.245 2.144 1.00 35.81 304 GLU A CA 1
ATOM 2435 C C . GLU A 1 304 ? 17.316 16.292 0.646 1.00 35.81 304 GLU A C 1
ATOM 2437 O O . GLU A 1 304 ? 18.115 15.906 -0.195 1.00 35.81 304 GLU A O 1
ATOM 2442 N N . GLU A 1 305 ? 16.067 16.671 0.356 1.00 40.44 305 GLU A N 1
ATOM 2443 C CA . GLU A 1 305 ? 15.517 17.042 -0.959 1.00 40.44 305 GLU A CA 1
ATOM 2444 C C . GLU A 1 305 ? 15.939 16.208 -2.183 1.00 40.44 305 GLU A C 1
ATOM 2446 O O . GLU A 1 305 ? 16.867 16.533 -2.914 1.00 40.44 305 GLU A O 1
ATOM 2451 N N . ALA A 1 306 ? 15.136 15.194 -2.511 1.00 33.84 306 ALA A N 1
ATOM 2452 C CA . ALA A 1 306 ? 15.144 14.605 -3.846 1.00 33.84 306 ALA A CA 1
ATOM 2453 C C . ALA A 1 306 ? 13.711 14.348 -4.324 1.00 33.84 306 ALA A C 1
ATOM 2455 O O . ALA A 1 306 ? 13.240 13.207 -4.338 1.00 33.84 306 ALA A O 1
ATOM 2456 N N . ASP A 1 307 ? 13.031 15.427 -4.719 1.00 33.78 307 ASP A N 1
ATOM 2457 C CA . ASP A 1 307 ? 11.844 15.361 -5.585 1.00 33.78 307 ASP A CA 1
ATOM 2458 C C . ASP A 1 307 ? 12.223 15.120 -7.066 1.00 33.78 307 ASP A C 1
ATOM 2460 O O . ASP A 1 307 ? 11.336 14.984 -7.899 1.00 33.78 307 ASP A O 1
ATOM 2464 N N . ASP A 1 308 ? 13.519 14.976 -7.395 1.00 32.62 308 ASP A N 1
ATOM 2465 C CA . ASP A 1 308 ? 13.994 14.879 -8.791 1.00 32.62 308 ASP A CA 1
ATOM 2466 C C . ASP A 1 308 ? 14.923 13.688 -9.126 1.00 32.62 308 ASP A C 1
ATOM 2468 O O . ASP A 1 308 ? 15.360 13.538 -10.265 1.00 32.62 308 ASP A O 1
ATOM 2472 N N . MET A 1 309 ? 15.201 12.766 -8.197 1.00 30.86 309 MET A N 1
ATOM 2473 C CA . MET A 1 309 ? 16.119 11.638 -8.464 1.00 30.86 309 MET A CA 1
ATOM 2474 C C . MET A 1 309 ? 15.398 10.315 -8.751 1.00 30.86 309 MET A C 1
ATOM 2476 O O . MET A 1 309 ? 15.721 9.268 -8.195 1.00 30.86 309 MET A O 1
ATOM 2480 N N . ALA A 1 310 ? 14.444 10.340 -9.682 1.00 30.97 310 ALA A N 1
ATOM 2481 C CA . ALA A 1 310 ? 14.075 9.151 -10.453 1.00 30.97 310 ALA A CA 1
ATOM 2482 C C . ALA A 1 310 ? 14.942 9.064 -11.724 1.00 30.97 310 ALA A C 1
ATOM 2484 O O . ALA A 1 310 ? 14.435 8.864 -12.824 1.00 30.97 310 ALA A O 1
ATOM 2485 N N . THR A 1 311 ? 16.260 9.229 -11.583 1.00 33.66 311 THR A N 1
ATOM 2486 C CA . THR A 1 311 ? 17.201 9.089 -12.698 1.00 33.66 311 THR A CA 1
ATOM 2487 C C . THR A 1 311 ? 18.318 8.137 -12.295 1.00 33.66 311 THR A C 1
ATOM 2489 O O . THR A 1 311 ? 19.279 8.511 -11.640 1.00 33.66 311 THR A O 1
ATOM 2492 N N . VAL A 1 312 ? 18.099 6.869 -12.645 1.00 32.59 312 VAL A N 1
ATOM 2493 C CA . VAL A 1 312 ? 19.083 5.904 -13.157 1.00 32.59 312 VAL A CA 1
ATOM 2494 C C . VAL A 1 312 ? 20.546 6.215 -12.813 1.00 32.59 312 VAL A C 1
ATOM 2496 O O . VAL A 1 312 ? 21.178 7.039 -13.468 1.00 32.59 312 VAL A O 1
ATOM 2499 N N . ILE A 1 313 ? 21.108 5.451 -11.874 1.00 30.95 313 ILE A N 1
ATOM 2500 C CA . ILE A 1 313 ? 22.538 5.134 -11.923 1.00 30.95 313 ILE A CA 1
ATOM 2501 C C . ILE A 1 313 ? 22.732 4.213 -13.136 1.00 30.95 313 ILE A C 1
ATOM 2503 O O . ILE A 1 313 ? 21.998 3.231 -13.292 1.00 30.95 313 ILE A O 1
ATOM 2507 N N . SER A 1 314 ? 23.641 4.637 -14.015 1.00 31.53 314 SER A N 1
ATOM 2508 C CA . SER A 1 314 ? 24.082 3.992 -15.258 1.00 31.53 314 SER A CA 1
ATOM 2509 C C . SER A 1 314 ? 24.469 2.529 -15.095 1.00 31.53 314 SER A C 1
ATOM 2511 O O . SER A 1 314 ? 25.191 2.245 -14.111 1.00 31.53 314 SER A O 1
#